Protein AF-A0A2V7JM40-F1 (afdb_monomer_lite)

Foldseek 3Di:
DDDDDDDDDPPPPDPPPPQWDWDADDDAKIKIKHWFWDKDKAKDQWAAEAPLAWACRQGPHDPPDPSPDIHDSPDIDIDMDGQLTKIKIKMWGQAPDVLWTKMWIWMKTQSDDQPDDDPCSVVHRHIDTQDTWMWTDSLFKIKIFFKDFDPVLPPPPPVQDPDSPHIRAQDDPPPDSRRGIDGDIWMWGFPCSDDPDTDIDIDD

Structure (mmCIF, N/CA/C/O backbone):
data_AF-A0A2V7JM40-F1
#
_entry.id   AF-A0A2V7JM40-F1
#
loop_
_atom_site.group_PDB
_atom_site.id
_atom_site.type_symbol
_atom_site.label_atom_id
_atom_site.label_alt_id
_atom_site.label_comp_id
_atom_site.label_asym_id
_atom_site.label_entity_id
_atom_site.label_seq_id
_atom_site.pdbx_PDB_ins_code
_atom_site.Cartn_x
_atom_site.Cartn_y
_atom_site.Cartn_z
_atom_site.occupancy
_atom_site.B_iso_or_equiv
_atom_site.auth_seq_id
_atom_site.auth_comp_id
_atom_site.auth_asym_id
_atom_site.auth_atom_id
_atom_site.pdbx_PDB_model_num
ATOM 1 N N . MET A 1 1 ? 29.024 33.140 -33.831 1.00 35.19 1 MET A N 1
ATOM 2 C CA . MET A 1 1 ? 27.549 33.050 -33.886 1.00 35.19 1 MET A CA 1
ATOM 3 C C . MET A 1 1 ? 27.116 32.117 -32.765 1.00 35.19 1 MET A C 1
ATOM 5 O O . MET A 1 1 ? 27.427 30.940 -32.852 1.00 35.19 1 MET A O 1
ATOM 9 N N . SER A 1 2 ? 26.536 32.636 -31.678 1.00 34.47 2 SER A N 1
ATOM 10 C CA . SER A 1 2 ? 26.100 31.830 -30.527 1.00 34.47 2 SER A CA 1
ATOM 11 C C . SER A 1 2 ? 24.579 31.733 -30.498 1.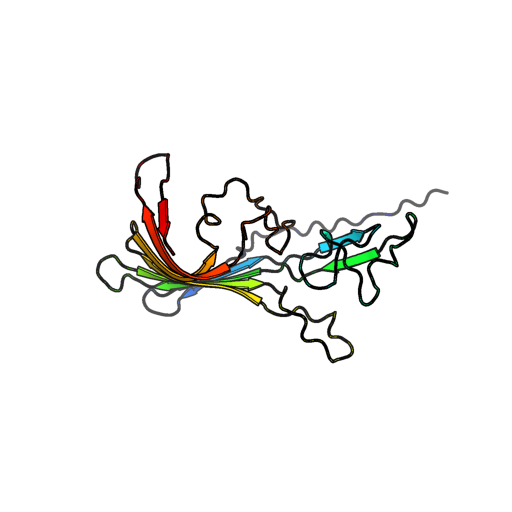00 34.47 2 SER A C 1
ATOM 13 O O . SER A 1 2 ? 23.896 32.741 -30.324 1.00 34.47 2 SER A O 1
ATOM 15 N N . THR A 1 3 ? 24.045 30.532 -30.663 1.00 36.66 3 THR A N 1
ATOM 16 C CA . THR A 1 3 ? 22.624 30.241 -30.469 1.00 36.66 3 THR A CA 1
ATOM 17 C C . THR A 1 3 ? 22.407 29.771 -29.036 1.00 36.66 3 THR A C 1
ATOM 19 O O . THR A 1 3 ? 22.814 28.674 -28.665 1.00 36.66 3 THR A O 1
ATOM 22 N N . PHE A 1 4 ? 21.784 30.627 -28.226 1.00 36.19 4 PHE A N 1
ATOM 23 C CA . PHE A 1 4 ? 21.259 30.276 -26.911 1.00 36.19 4 PHE A CA 1
ATOM 24 C C . PHE A 1 4 ? 19.993 29.428 -27.088 1.00 36.19 4 PHE A C 1
ATOM 26 O O . PHE A 1 4 ? 19.037 29.872 -27.722 1.00 36.19 4 PHE A O 1
ATOM 33 N N . ALA A 1 5 ? 19.980 28.216 -26.532 1.00 39.62 5 ALA A N 1
ATOM 34 C CA . ALA A 1 5 ? 18.765 27.425 -26.385 1.00 39.62 5 ALA A CA 1
ATOM 35 C C . ALA A 1 5 ? 18.000 27.918 -25.147 1.00 39.62 5 ALA A C 1
ATOM 37 O O . ALA A 1 5 ? 18.522 27.903 -24.033 1.00 39.62 5 ALA A O 1
ATOM 38 N N . VAL A 1 6 ? 16.772 28.392 -25.352 1.00 35.19 6 VAL A N 1
ATOM 39 C CA . VAL A 1 6 ? 15.865 28.820 -24.283 1.00 35.19 6 VAL A CA 1
ATOM 40 C C . VAL A 1 6 ? 15.197 27.577 -23.698 1.00 35.19 6 VAL A C 1
ATOM 42 O O . VAL A 1 6 ? 14.371 26.947 -24.354 1.00 35.19 6 VAL A O 1
ATOM 45 N N . ALA A 1 7 ? 15.546 27.223 -22.462 1.00 37.53 7 ALA A N 1
ATOM 46 C CA . ALA A 1 7 ? 14.793 26.254 -21.676 1.00 37.53 7 ALA A CA 1
ATOM 47 C C . ALA A 1 7 ? 13.526 26.937 -21.138 1.00 37.53 7 ALA A C 1
ATOM 49 O O . ALA A 1 7 ? 13.591 27.781 -20.244 1.00 37.53 7 ALA A O 1
ATOM 50 N N . ALA A 1 8 ? 12.370 26.600 -21.706 1.00 33.88 8 ALA A N 1
ATOM 51 C CA . ALA A 1 8 ? 11.081 27.031 -21.185 1.00 33.88 8 ALA A CA 1
ATOM 52 C C . ALA A 1 8 ? 10.744 26.208 -19.932 1.00 33.88 8 ALA A C 1
ATOM 54 O O . ALA A 1 8 ? 10.303 25.063 -20.019 1.00 33.88 8 ALA A O 1
ATOM 55 N N . VAL A 1 9 ? 10.964 26.790 -18.754 1.00 39.81 9 VAL A N 1
ATOM 56 C CA . VAL A 1 9 ? 10.453 26.247 -17.492 1.00 39.81 9 VAL A CA 1
ATOM 57 C C . VAL A 1 9 ? 8.966 26.591 -17.412 1.00 39.81 9 VAL A C 1
ATOM 59 O O . VAL A 1 9 ? 8.597 27.743 -17.187 1.00 39.81 9 VAL A O 1
ATOM 62 N N . PHE A 1 10 ? 8.098 25.598 -17.605 1.00 39.84 10 PHE A N 1
ATOM 63 C CA . PHE A 1 10 ? 6.676 25.731 -17.295 1.00 39.84 10 PHE A CA 1
ATOM 64 C C . PHE A 1 10 ? 6.493 25.769 -15.773 1.00 39.84 10 PHE A C 1
ATOM 66 O O . PHE A 1 10 ? 6.334 24.742 -15.119 1.00 39.84 10 PHE A O 1
ATOM 73 N N . MET A 1 11 ? 6.505 26.972 -15.200 1.00 43.28 11 MET A N 1
ATOM 74 C CA . MET A 1 11 ? 6.009 27.216 -13.846 1.00 43.28 11 MET A CA 1
ATOM 75 C C . MET A 1 11 ? 4.477 27.196 -13.891 1.00 43.28 11 MET A C 1
ATOM 77 O O . MET A 1 11 ? 3.832 28.234 -14.032 1.00 43.28 11 MET A O 1
ATOM 81 N N . LEU A 1 12 ? 3.878 26.006 -13.815 1.00 45.06 12 LEU A N 1
ATOM 82 C CA . LEU A 1 12 ? 2.448 25.881 -13.545 1.00 45.06 12 LEU A CA 1
ATOM 83 C C . LEU A 1 12 ? 2.204 26.351 -12.108 1.00 45.06 12 LEU A C 1
ATOM 85 O O . LEU A 1 12 ? 2.574 25.681 -11.146 1.00 45.06 12 LEU A O 1
ATOM 89 N N . GLY A 1 13 ? 1.603 27.534 -11.973 1.00 39.59 13 GLY A N 1
ATOM 90 C CA . GLY A 1 13 ? 1.102 28.047 -10.706 1.00 39.59 13 GLY A CA 1
ATOM 91 C C . GLY A 1 13 ? 0.086 27.071 -10.123 1.00 39.59 13 GLY A C 1
ATOM 92 O O . GLY A 1 13 ? -1.054 26.998 -10.577 1.00 39.59 13 GLY A O 1
ATOM 93 N N . GLY A 1 14 ? 0.517 26.294 -9.133 1.00 36.91 14 GLY A N 1
ATOM 94 C CA . GLY A 1 14 ? -0.347 25.384 -8.404 1.00 36.91 14 GLY A CA 1
ATOM 95 C C . GLY A 1 14 ? -1.309 26.178 -7.534 1.00 36.91 14 GLY A C 1
ATOM 96 O O . GLY A 1 14 ? -0.954 26.612 -6.440 1.00 36.91 14 GLY A O 1
ATOM 97 N N . ALA A 1 15 ? -2.558 26.322 -7.977 1.00 41.81 15 ALA A N 1
ATOM 98 C CA . ALA A 1 15 ? -3.641 26.365 -7.008 1.00 41.81 15 ALA A CA 1
ATOM 99 C C . ALA A 1 15 ? -3.478 25.123 -6.121 1.00 41.81 15 ALA A C 1
ATOM 101 O O . ALA A 1 15 ? -3.270 24.026 -6.643 1.00 41.81 15 ALA A O 1
ATOM 102 N N . ALA A 1 16 ? -3.522 25.285 -4.798 1.00 42.69 16 ALA A N 1
ATOM 103 C CA . ALA A 1 16 ? -3.496 24.170 -3.860 1.00 42.69 16 ALA A CA 1
ATOM 104 C C . ALA A 1 16 ? -4.797 23.361 -4.000 1.00 42.69 16 ALA A C 1
ATOM 106 O O . ALA A 1 16 ? -5.705 23.447 -3.173 1.00 42.69 16 ALA A O 1
ATOM 107 N N . ALA A 1 17 ? -4.915 22.602 -5.087 1.00 47.22 17 ALA A N 1
ATOM 108 C CA . ALA A 1 17 ? -5.907 21.565 -5.232 1.00 47.22 17 ALA A CA 1
ATOM 109 C C . ALA A 1 17 ? -5.620 20.563 -4.117 1.00 47.22 17 ALA A C 1
ATOM 111 O O . ALA A 1 17 ? -4.550 19.955 -4.057 1.00 47.22 17 ALA A O 1
ATOM 112 N N . ARG A 1 18 ? -6.555 20.437 -3.174 1.00 53.44 18 ARG A N 1
ATOM 113 C CA . ARG A 1 18 ? -6.500 19.370 -2.179 1.00 53.44 18 ARG A CA 1
ATOM 114 C C . ARG A 1 18 ? -6.528 18.066 -2.976 1.00 53.44 18 ARG A C 1
ATOM 116 O O . ARG A 1 18 ? -7.560 17.736 -3.547 1.00 53.44 18 ARG A O 1
ATOM 123 N N . ALA A 1 19 ? -5.421 17.325 -3.009 1.00 62.69 19 ALA A N 1
ATOM 124 C CA . ALA A 1 19 ? -5.311 16.007 -3.655 1.00 62.69 19 ALA A CA 1
ATOM 125 C C . ALA A 1 19 ? -6.171 14.917 -2.970 1.00 62.69 19 ALA A C 1
ATOM 127 O O . ALA A 1 19 ? -5.949 13.720 -3.141 1.00 62.69 19 ALA A O 1
ATOM 128 N N . GLN A 1 20 ? -7.125 15.341 -2.142 1.00 75.75 20 GLN A N 1
ATOM 129 C CA . GLN A 1 20 ? -7.960 14.518 -1.303 1.00 75.75 20 GLN A CA 1
ATOM 130 C C . GLN A 1 20 ? -9.391 15.045 -1.364 1.00 75.75 20 GLN A C 1
ATOM 132 O O . GLN A 1 20 ? -9.649 16.208 -1.043 1.00 75.75 20 GLN A O 1
ATOM 137 N N . GLN A 1 21 ? -10.315 14.168 -1.739 1.00 84.44 21 GLN A N 1
ATOM 138 C CA . GLN A 1 21 ? -11.743 14.449 -1.785 1.00 84.44 21 GLN A CA 1
ATOM 139 C C . GLN A 1 21 ? -12.459 13.599 -0.742 1.00 84.44 21 GLN A C 1
ATOM 141 O O . GLN A 1 21 ? -12.276 12.385 -0.696 1.00 84.44 21 GLN A O 1
ATOM 146 N N . VAL A 1 22 ? -13.293 14.237 0.080 1.00 88.06 22 VAL A N 1
ATOM 147 C CA . VAL A 1 22 ? -14.184 13.545 1.016 1.00 88.06 22 VAL A CA 1
ATOM 148 C C . VAL A 1 22 ? -15.594 13.559 0.439 1.00 88.06 22 VAL A C 1
ATOM 150 O O . VAL A 1 22 ? -16.179 14.618 0.226 1.00 88.06 22 VAL A O 1
ATOM 153 N N . VAL A 1 23 ? -16.132 12.375 0.184 1.00 90.62 23 VAL A N 1
ATOM 154 C CA . VAL A 1 23 ? -17.486 12.124 -0.304 1.00 90.62 23 VAL A CA 1
ATOM 155 C C . VAL A 1 23 ? -18.313 11.585 0.858 1.00 90.62 23 VAL A C 1
ATOM 157 O O . VAL A 1 23 ? -17.887 10.663 1.549 1.00 90.62 23 VAL A O 1
ATOM 160 N N . LYS A 1 24 ? -19.495 12.154 1.094 1.00 92.19 24 LYS A N 1
ATOM 161 C CA . LYS A 1 24 ? -20.458 11.602 2.056 1.00 92.19 24 LYS A CA 1
ATOM 162 C C . LYS A 1 24 ? -21.232 10.476 1.377 1.00 92.19 24 LYS A C 1
ATOM 164 O O . LYS A 1 24 ? -21.740 10.686 0.279 1.00 92.19 24 LYS A O 1
ATOM 169 N N . LEU A 1 25 ? -21.291 9.307 2.009 1.00 87.56 25 LEU A N 1
ATOM 170 C CA . LEU A 1 25 ? -21.973 8.127 1.464 1.00 87.56 25 LEU A CA 1
ATOM 171 C C . LEU A 1 25 ? -23.358 7.895 2.095 1.00 87.56 25 LEU A C 1
ATOM 173 O O . LEU A 1 25 ? -24.210 7.289 1.454 1.00 87.56 25 LEU A O 1
ATOM 177 N N . GLY A 1 26 ? -23.580 8.392 3.317 1.00 82.56 26 GLY A N 1
ATOM 178 C CA . GLY A 1 26 ? -24.798 8.185 4.107 1.00 82.56 26 GLY A CA 1
ATOM 179 C C . GLY A 1 26 ? -24.842 9.058 5.370 1.00 82.56 26 GLY A C 1
ATOM 180 O O . GLY A 1 26 ? -24.211 10.124 5.421 1.00 82.56 26 GLY A O 1
ATOM 181 N N . GLU A 1 27 ? -25.587 8.624 6.390 1.00 83.38 27 GLU A N 1
ATOM 182 C CA . GLU A 1 27 ? -25.670 9.288 7.698 1.00 83.38 27 GLU A CA 1
ATOM 183 C C . GLU A 1 27 ? -24.412 9.029 8.543 1.00 83.38 27 GLU A C 1
ATOM 185 O O . GLU A 1 27 ? -24.393 8.263 9.502 1.00 83.38 27 GLU A O 1
ATOM 190 N N . GLY A 1 28 ? -23.337 9.740 8.201 1.00 84.81 28 GLY A N 1
ATOM 191 C CA . GLY A 1 28 ? -22.074 9.719 8.942 1.00 84.81 28 GLY A CA 1
ATOM 192 C C . GLY A 1 28 ? -20.977 8.882 8.287 1.00 84.81 28 GLY A C 1
ATOM 193 O O . GLY A 1 28 ? -19.817 9.000 8.687 1.00 84.81 28 GLY A O 1
ATOM 194 N N . GLU A 1 29 ? -21.288 8.108 7.246 1.00 94.25 29 GLU A N 1
ATOM 195 C CA . GLU A 1 29 ? -20.288 7.422 6.433 1.00 94.25 29 GLU A CA 1
ATOM 196 C C . GLU A 1 29 ? -19.603 8.372 5.450 1.00 94.25 29 GLU A C 1
ATOM 198 O O . GLU A 1 29 ? -20.228 9.186 4.758 1.00 94.25 29 GLU A O 1
ATOM 203 N N . THR A 1 30 ? -18.285 8.227 5.341 1.00 96.19 30 THR A N 1
ATOM 204 C CA . THR A 1 30 ? -17.460 9.016 4.425 1.00 96.19 30 THR A CA 1
ATOM 205 C C . THR A 1 30 ? -16.527 8.127 3.625 1.00 96.19 30 THR A C 1
ATOM 207 O O . THR A 1 30 ? -15.948 7.182 4.154 1.00 96.19 30 THR A O 1
ATOM 210 N N . LEU A 1 31 ? -16.338 8.473 2.356 1.00 95.56 31 LEU A N 1
ATOM 211 C CA . LEU A 1 31 ? -15.259 7.991 1.510 1.00 95.56 31 LEU A CA 1
ATOM 212 C C . LEU A 1 31 ? -14.265 9.124 1.303 1.00 95.56 31 LEU A C 1
ATOM 214 O O . LEU A 1 31 ? -14.595 10.170 0.759 1.00 95.56 31 LEU A O 1
ATOM 218 N N . THR A 1 32 ? -13.028 8.902 1.703 1.00 95.44 32 THR A N 1
ATOM 219 C CA . THR A 1 32 ? -11.899 9.732 1.315 1.00 95.44 32 THR A CA 1
ATOM 220 C C . THR A 1 32 ? -11.189 9.083 0.137 1.00 95.44 32 THR A C 1
ATOM 222 O O . THR A 1 32 ? -10.708 7.958 0.258 1.00 95.44 32 THR A O 1
ATOM 225 N N . ILE A 1 33 ? -11.097 9.807 -0.972 1.00 93.75 33 ILE A N 1
ATOM 226 C CA . ILE A 1 33 ? -10.269 9.458 -2.126 1.00 93.75 33 ILE A CA 1
ATOM 227 C C . ILE A 1 33 ? -9.005 10.307 -2.036 1.00 93.75 33 ILE A C 1
ATOM 229 O O . ILE A 1 33 ? -9.098 11.532 -1.971 1.00 93.75 33 ILE A O 1
ATOM 233 N N . SER A 1 34 ? -7.839 9.674 -1.997 1.00 92.00 34 SER A N 1
ATOM 234 C CA . SER A 1 34 ? -6.537 10.341 -1.926 1.00 92.00 34 SER A CA 1
ATOM 235 C C . SER A 1 34 ? -5.497 9.584 -2.745 1.00 92.00 34 SER A C 1
ATOM 237 O O . SER A 1 34 ? -5.744 8.475 -3.211 1.00 92.00 34 SER A O 1
ATOM 239 N N . GLY A 1 35 ? -4.309 10.155 -2.900 1.00 88.44 35 GLY A N 1
ATOM 240 C CA . GLY A 1 35 ? -3.226 9.500 -3.618 1.00 88.44 35 GLY A CA 1
ATOM 241 C C . GLY A 1 35 ? -2.258 10.502 -4.216 1.00 88.44 35 GLY A C 1
ATOM 242 O O . GLY A 1 35 ? -2.215 11.662 -3.803 1.00 88.44 35 GLY A O 1
ATOM 243 N N . PHE A 1 36 ? -1.492 10.044 -5.197 1.00 88.62 36 PHE A N 1
ATOM 244 C CA . PHE A 1 36 ? -0.618 10.893 -5.993 1.00 88.62 36 PHE A CA 1
ATOM 245 C C . PHE A 1 36 ? -0.381 10.278 -7.368 1.00 88.62 36 PHE A C 1
ATOM 247 O O . PHE A 1 36 ? -0.365 9.058 -7.529 1.00 88.62 36 PHE A O 1
ATOM 254 N N . ILE A 1 37 ? -0.143 11.145 -8.346 1.00 89.38 37 ILE A N 1
ATOM 255 C CA . ILE A 1 37 ? 0.350 10.761 -9.666 1.00 89.38 37 ILE A CA 1
ATOM 256 C C . ILE A 1 37 ? 1.873 10.824 -9.617 1.00 89.38 37 ILE A C 1
ATOM 258 O O . ILE A 1 37 ? 2.438 11.807 -9.135 1.00 89.38 37 ILE A O 1
ATOM 262 N N . ASN A 1 38 ? 2.535 9.775 -10.094 1.00 86.56 38 ASN A N 1
ATOM 263 C CA . ASN A 1 38 ? 3.986 9.735 -10.206 1.00 86.56 38 ASN A CA 1
ATOM 264 C C . ASN A 1 38 ? 4.355 9.405 -11.647 1.00 86.56 38 ASN A C 1
ATOM 266 O O . ASN A 1 38 ? 3.957 8.363 -12.155 1.00 86.56 38 ASN A O 1
ATOM 270 N N . GLY A 1 39 ? 5.094 10.312 -12.278 1.00 87.00 39 GLY A N 1
ATOM 271 C CA . GLY A 1 39 ? 5.752 10.084 -13.554 1.00 87.00 39 GLY A CA 1
ATOM 272 C C . GLY A 1 39 ? 7.250 10.242 -13.353 1.00 87.00 39 GLY A C 1
ATOM 273 O O . GLY A 1 39 ? 7.689 11.224 -12.753 1.00 87.00 39 GLY A O 1
ATOM 274 N N . THR A 1 40 ? 8.015 9.273 -13.830 1.00 82.81 40 THR A N 1
ATOM 275 C CA . THR A 1 40 ? 9.475 9.271 -13.754 1.00 82.81 40 THR A CA 1
ATOM 276 C C . THR A 1 40 ? 10.030 9.141 -15.161 1.00 82.81 40 THR A C 1
ATOM 278 O O . THR A 1 40 ? 9.505 8.368 -15.952 1.00 82.81 40 THR A O 1
ATOM 281 N N . LEU A 1 41 ? 11.068 9.909 -15.473 1.00 85.75 41 LEU A N 1
ATOM 282 C CA . LEU A 1 41 ? 11.877 9.760 -16.680 1.00 85.75 41 LEU A CA 1
ATOM 283 C C . LEU A 1 41 ? 13.292 9.445 -16.217 1.00 85.75 41 LEU A C 1
ATOM 285 O O . LEU A 1 41 ? 13.759 10.059 -15.253 1.00 85.75 41 LEU A O 1
ATOM 289 N N . PHE A 1 42 ? 13.962 8.509 -16.872 1.00 80.75 42 PHE A N 1
ATOM 290 C CA . PHE A 1 42 ? 15.269 8.044 -16.428 1.00 80.75 42 PHE A CA 1
ATOM 291 C C . PHE A 1 42 ? 16.213 7.781 -17.595 1.00 80.75 42 PHE A C 1
ATOM 293 O O . PHE A 1 42 ? 15.797 7.577 -18.736 1.00 80.75 42 PHE A O 1
ATOM 300 N N . ASN A 1 43 ? 17.509 7.844 -17.289 1.00 82.06 43 ASN A N 1
ATOM 301 C CA . ASN A 1 43 ? 18.574 7.453 -18.194 1.00 82.06 43 ASN A CA 1
ATOM 302 C C . ASN A 1 43 ? 19.560 6.554 -17.450 1.00 82.06 43 ASN A C 1
ATOM 304 O O . ASN A 1 43 ? 20.293 7.038 -16.589 1.00 82.06 43 ASN A O 1
ATOM 308 N N . ASP A 1 44 ? 19.582 5.275 -17.807 1.00 76.56 44 ASP A N 1
ATOM 309 C CA . ASP A 1 44 ? 20.411 4.277 -17.139 1.00 76.56 44 ASP A CA 1
ATOM 310 C C . ASP A 1 44 ? 21.550 3.812 -18.041 1.00 76.56 44 ASP A C 1
ATOM 312 O O . ASP A 1 44 ? 21.374 3.605 -19.240 1.00 76.56 44 ASP A O 1
ATOM 316 N N . VAL A 1 45 ? 22.729 3.611 -17.458 1.00 77.50 45 VAL A N 1
ATOM 317 C CA . VAL A 1 45 ? 23.939 3.132 -18.156 1.00 77.50 45 VAL A CA 1
ATOM 318 C C . VAL A 1 45 ? 24.284 1.685 -17.779 1.00 77.50 45 VAL A C 1
ATOM 320 O O . VAL A 1 45 ? 25.449 1.309 -17.676 1.00 77.50 45 VAL A O 1
ATOM 323 N N . GLY A 1 46 ? 23.258 0.867 -17.533 1.00 70.69 46 GLY A N 1
ATOM 324 C CA . GLY A 1 46 ? 23.392 -0.536 -17.142 1.00 70.69 46 GLY A CA 1
ATOM 325 C C . GLY A 1 46 ? 22.040 -1.184 -16.855 1.00 70.69 46 GLY A C 1
ATOM 326 O O . GLY A 1 46 ? 21.044 -0.492 -16.677 1.00 70.69 46 GLY A O 1
ATOM 327 N N . LEU A 1 47 ? 22.007 -2.515 -16.827 1.00 71.81 47 LEU A N 1
ATOM 328 C CA . LEU A 1 47 ? 20.830 -3.337 -16.535 1.00 71.81 47 LEU A CA 1
ATOM 329 C C . LEU A 1 47 ? 21.067 -4.093 -15.225 1.00 71.81 47 LEU A C 1
ATOM 331 O O . LEU A 1 47 ? 22.060 -4.809 -15.094 1.00 71.81 47 LEU A O 1
ATOM 335 N N . PHE A 1 48 ? 20.155 -3.968 -14.265 1.00 63.34 48 PHE A N 1
ATOM 336 C CA . PHE A 1 48 ? 20.340 -4.465 -12.898 1.00 63.34 48 PHE A CA 1
ATOM 337 C C . PHE A 1 48 ? 19.384 -5.611 -12.522 1.00 63.34 48 PHE A C 1
ATOM 339 O O . PHE A 1 48 ? 19.633 -6.293 -11.529 1.00 63.34 48 PHE A O 1
ATOM 346 N N . SER A 1 49 ? 18.310 -5.855 -13.290 1.00 63.06 49 SER A N 1
ATOM 347 C CA . SER A 1 49 ? 17.342 -6.939 -13.024 1.00 63.06 49 SER A CA 1
ATOM 348 C C . SER A 1 49 ? 16.473 -7.314 -14.246 1.00 63.06 49 SER A C 1
ATOM 350 O O . SER A 1 49 ? 16.650 -6.787 -15.345 1.00 63.06 49 SER A O 1
ATOM 352 N N . SER A 1 50 ? 15.524 -8.239 -14.062 1.00 57.28 50 SER A N 1
ATOM 353 C CA . SER A 1 50 ? 14.453 -8.572 -15.016 1.00 57.28 50 SER A CA 1
ATOM 354 C C . SER A 1 50 ? 13.285 -7.573 -14.957 1.00 57.28 50 SER A C 1
ATOM 356 O O . SER A 1 50 ? 12.980 -7.031 -13.894 1.00 57.28 50 SER A O 1
ATOM 358 N N . PHE A 1 51 ? 12.596 -7.365 -16.087 1.00 53.81 51 PHE A N 1
ATOM 359 C CA . PHE A 1 51 ? 11.501 -6.390 -16.235 1.00 53.81 51 PHE A CA 1
ATOM 360 C C . PHE A 1 51 ? 10.296 -6.670 -15.329 1.00 53.81 51 PHE A C 1
ATOM 362 O O . PHE A 1 51 ? 9.894 -7.817 -15.146 1.00 53.81 51 PHE A O 1
ATOM 369 N N . GLY A 1 52 ? 9.692 -5.600 -14.796 1.00 52.81 52 GLY A N 1
ATOM 370 C CA . GLY A 1 52 ? 8.352 -5.649 -14.197 1.00 52.81 52 GLY A CA 1
ATOM 371 C C . GLY A 1 52 ? 8.269 -5.874 -12.686 1.00 52.81 52 GLY A C 1
ATOM 372 O O . GLY A 1 52 ? 7.166 -6.053 -12.178 1.00 52.81 52 GLY A O 1
ATOM 373 N N . LEU A 1 53 ? 9.388 -5.847 -11.955 1.00 55.22 53 LEU A N 1
ATOM 374 C CA . LEU A 1 53 ? 9.391 -6.091 -10.503 1.00 55.22 53 LEU A CA 1
ATOM 375 C C . LEU A 1 53 ? 9.543 -4.824 -9.642 1.00 55.22 53 LEU A C 1
ATOM 377 O O . LEU A 1 53 ? 9.529 -4.927 -8.423 1.00 55.22 53 LEU A O 1
ATOM 381 N N . GLY A 1 54 ? 9.665 -3.625 -10.217 1.00 66.25 54 GLY A N 1
ATOM 382 C CA . GLY A 1 54 ? 9.842 -2.387 -9.449 1.00 66.25 54 GLY A CA 1
ATOM 383 C C . GLY A 1 54 ? 9.861 -1.130 -10.317 1.00 66.25 54 GLY A C 1
ATOM 384 O O . GLY A 1 54 ? 9.538 -1.198 -11.500 1.00 66.25 54 GLY A O 1
ATOM 385 N N . GLN A 1 55 ? 10.224 0.008 -9.715 1.00 74.69 55 GLN A N 1
ATOM 386 C CA . GLN A 1 55 ? 10.405 1.286 -10.411 1.00 74.69 55 GLN A CA 1
ATOM 387 C C . GLN A 1 55 ? 11.632 1.193 -11.327 1.00 74.69 55 GLN A C 1
ATOM 389 O O . GLN A 1 55 ? 12.751 1.025 -10.836 1.00 74.69 55 GLN A O 1
ATOM 394 N N . ASN A 1 56 ? 11.428 1.304 -12.641 1.00 71.69 56 ASN A N 1
ATOM 395 C CA . ASN A 1 56 ? 12.502 1.091 -13.616 1.00 71.69 56 ASN A CA 1
ATOM 396 C C . ASN A 1 56 ? 13.620 2.139 -13.482 1.00 71.69 56 ASN A C 1
ATOM 398 O O . ASN A 1 56 ? 14.777 1.797 -13.668 1.00 71.69 56 ASN A O 1
ATOM 402 N N . ALA A 1 57 ? 13.287 3.362 -13.052 1.00 72.06 57 ALA A N 1
ATOM 403 C CA . ALA A 1 57 ? 14.262 4.426 -12.793 1.00 72.06 57 ALA A CA 1
ATOM 404 C C . ALA A 1 57 ? 15.252 4.136 -11.650 1.00 72.06 57 ALA A C 1
ATOM 406 O O . ALA A 1 57 ? 16.237 4.849 -11.488 1.00 72.06 57 ALA A O 1
ATOM 407 N N . GLU A 1 58 ? 14.956 3.154 -10.797 1.00 69.69 58 GLU A N 1
ATOM 408 C CA . GLU A 1 58 ? 15.811 2.780 -9.664 1.00 69.69 58 GLU A CA 1
ATOM 409 C C . GLU A 1 58 ? 16.527 1.451 -9.916 1.00 69.69 58 GLU A C 1
ATOM 411 O O . GLU A 1 58 ? 17.639 1.239 -9.436 1.00 69.69 58 GLU A O 1
ATOM 416 N N . ILE A 1 59 ? 15.889 0.550 -10.670 1.00 65.19 59 ILE A N 1
ATOM 417 C CA . ILE A 1 59 ? 16.445 -0.736 -11.090 1.00 65.19 59 ILE A CA 1
ATOM 418 C C . ILE A 1 59 ? 16.094 -0.939 -12.566 1.00 65.19 59 ILE A C 1
ATOM 420 O O . ILE A 1 59 ? 15.054 -1.513 -12.900 1.00 65.19 59 ILE A O 1
ATOM 424 N N . ALA A 1 60 ? 16.992 -0.485 -13.441 1.00 60.03 60 ALA A N 1
ATOM 425 C CA . ALA A 1 60 ? 16.876 -0.650 -14.884 1.00 60.03 60 ALA A CA 1
ATOM 426 C C . ALA A 1 60 ? 16.770 -2.134 -15.255 1.00 60.03 60 ALA A C 1
ATOM 428 O O . ALA A 1 60 ? 17.601 -2.956 -14.843 1.00 60.03 60 ALA A O 1
ATOM 429 N N . ALA A 1 61 ? 15.762 -2.493 -16.042 1.00 61.59 61 ALA A N 1
ATOM 430 C CA . ALA A 1 61 ? 15.491 -3.876 -16.397 1.00 61.59 61 ALA A CA 1
ATOM 431 C C . ALA A 1 61 ? 15.882 -4.219 -17.837 1.00 61.59 61 ALA A C 1
ATOM 433 O O . ALA A 1 61 ? 15.702 -3.406 -18.737 1.00 61.59 61 ALA A O 1
ATOM 434 N N . ALA A 1 62 ? 16.362 -5.449 -18.059 1.00 52.75 62 ALA A N 1
ATOM 435 C CA . ALA A 1 62 ? 16.630 -6.004 -19.388 1.00 52.75 62 ALA A CA 1
ATOM 436 C C . ALA A 1 62 ? 15.368 -6.698 -19.947 1.00 52.75 62 ALA A C 1
ATOM 438 O O . ALA A 1 62 ? 14.977 -7.741 -19.408 1.00 52.75 62 ALA A O 1
ATOM 439 N N . PRO A 1 63 ? 14.708 -6.197 -21.008 1.00 47.31 63 PRO A N 1
ATOM 440 C CA . PRO A 1 63 ? 13.622 -6.929 -21.652 1.00 47.31 63 PRO A CA 1
ATOM 441 C C . PRO A 1 63 ? 14.202 -8.070 -22.500 1.00 47.31 63 PRO A C 1
ATOM 443 O O . PRO A 1 63 ? 14.971 -7.831 -23.425 1.00 47.31 63 PRO A O 1
ATOM 446 N N . GLY A 1 64 ? 13.842 -9.320 -22.195 1.00 49.72 64 GLY A N 1
ATOM 447 C CA . GLY A 1 64 ? 13.988 -10.454 -23.123 1.00 49.72 64 GLY A CA 1
ATOM 448 C C . GLY A 1 64 ? 15.409 -10.917 -23.479 1.00 49.72 64 GLY A C 1
ATOM 449 O O . GLY A 1 64 ? 15.549 -11.834 -24.284 1.00 49.72 64 GLY A O 1
ATOM 450 N N . VAL A 1 65 ? 16.457 -10.349 -22.883 1.00 44.34 65 VAL A N 1
ATOM 451 C CA . VAL A 1 65 ? 17.844 -10.787 -23.086 1.00 44.34 65 VAL A CA 1
ATOM 452 C C . VAL A 1 65 ? 18.411 -11.196 -21.735 1.00 44.34 65 VAL A C 1
ATOM 454 O O . VAL A 1 65 ? 18.220 -10.494 -20.743 1.00 44.34 65 VAL A O 1
ATOM 457 N N . ALA A 1 66 ? 19.089 -12.347 -21.671 1.00 49.25 66 ALA A N 1
ATOM 458 C CA . ALA A 1 66 ? 19.871 -12.715 -20.494 1.00 49.25 66 ALA A CA 1
ATOM 459 C C . ALA A 1 66 ? 20.739 -11.516 -20.059 1.00 49.25 66 ALA A C 1
ATOM 461 O O . ALA A 1 66 ? 21.126 -10.698 -20.895 1.00 49.25 66 ALA A O 1
ATOM 462 N N . VAL A 1 67 ? 21.092 -11.429 -18.771 1.00 52.88 67 VAL A N 1
ATOM 463 C CA . VAL A 1 67 ? 21.938 -10.376 -18.145 1.00 52.88 67 VAL A CA 1
ATOM 464 C C . VAL A 1 67 ? 23.351 -10.264 -18.785 1.00 52.88 67 VAL A C 1
ATOM 466 O O . VAL A 1 67 ? 24.261 -9.635 -18.263 1.00 52.88 67 VAL A O 1
ATOM 469 N N . THR A 1 68 ? 23.557 -10.880 -19.944 1.00 52.28 68 THR A N 1
ATOM 470 C CA . THR A 1 68 ? 24.753 -10.924 -20.774 1.00 52.28 68 THR A CA 1
ATOM 471 C C . THR A 1 68 ? 24.850 -9.786 -21.798 1.00 52.28 68 THR A C 1
ATOM 473 O O . THR A 1 68 ? 25.899 -9.651 -22.417 1.00 52.28 68 THR A O 1
ATOM 476 N N . SER A 1 69 ? 23.809 -8.969 -22.003 1.00 60.00 69 SER A N 1
ATOM 477 C CA . SER A 1 69 ? 23.817 -7.866 -22.990 1.00 60.00 69 SER A CA 1
ATOM 478 C C . SER A 1 69 ? 23.679 -6.490 -22.338 1.00 60.00 69 SER A C 1
ATOM 480 O O . SER A 1 69 ? 22.786 -5.715 -22.671 1.00 60.00 69 SER A O 1
ATOM 482 N N . GLN A 1 70 ? 24.572 -6.199 -21.391 1.00 66.81 70 GLN A N 1
ATOM 483 C CA . GLN A 1 70 ? 24.718 -4.858 -20.824 1.00 66.81 70 GLN A CA 1
ATOM 484 C C . GLN A 1 70 ? 24.968 -3.832 -21.945 1.00 66.81 70 GLN A C 1
ATOM 486 O O . GLN A 1 70 ? 25.770 -4.109 -22.846 1.00 66.81 70 GLN A O 1
ATOM 491 N N . PRO A 1 71 ? 24.327 -2.651 -21.907 1.00 67.19 71 PRO A N 1
ATOM 492 C CA . PRO A 1 71 ? 24.739 -1.527 -22.734 1.00 67.19 71 PRO A CA 1
ATOM 493 C C . PRO A 1 71 ? 26.229 -1.235 -22.513 1.00 67.19 71 PRO A C 1
ATOM 495 O O . PRO A 1 71 ? 26.751 -1.403 -21.410 1.00 67.19 71 PRO A O 1
ATOM 498 N N . GLY A 1 72 ? 26.929 -0.807 -23.566 1.00 65.31 72 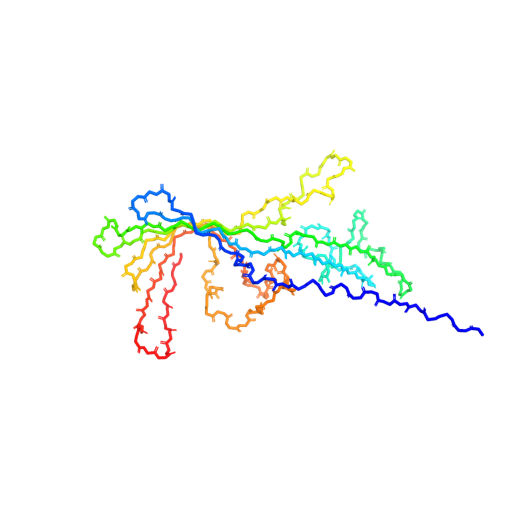GLY A N 1
ATOM 499 C CA . GLY A 1 72 ? 28.274 -0.254 -23.405 1.00 65.31 72 GLY A CA 1
ATOM 500 C C . GLY A 1 72 ? 28.243 0.990 -22.511 1.00 65.31 72 GLY A C 1
ATOM 501 O O . GLY A 1 72 ? 27.211 1.646 -22.399 1.00 65.31 72 GLY A O 1
ATOM 502 N N . VAL A 1 73 ? 29.380 1.347 -21.905 1.00 69.81 73 VAL A N 1
ATOM 503 C CA . VAL A 1 73 ? 29.522 2.539 -21.033 1.00 69.81 73 VAL A CA 1
ATOM 504 C C . VAL A 1 73 ? 29.187 3.869 -21.730 1.00 69.81 73 VAL A C 1
ATOM 506 O O . VAL A 1 73 ? 29.071 4.904 -21.083 1.00 69.81 73 VAL A O 1
ATOM 509 N N . ASP A 1 74 ? 29.051 3.836 -23.052 1.00 70.88 74 ASP A N 1
ATOM 510 C CA . ASP A 1 74 ? 28.700 4.927 -23.955 1.00 70.88 74 ASP A CA 1
ATOM 511 C C . ASP A 1 74 ? 27.222 4.915 -24.393 1.00 70.88 74 ASP A C 1
ATOM 513 O O . ASP A 1 74 ? 26.799 5.785 -25.155 1.00 70.88 74 ASP A O 1
ATOM 517 N N . ARG A 1 75 ? 26.421 3.942 -23.940 1.00 72.06 75 ARG A N 1
ATOM 518 C CA . ARG A 1 75 ? 25.020 3.767 -24.342 1.00 72.06 75 ARG A CA 1
ATOM 519 C C . ARG A 1 75 ? 24.091 3.867 -23.139 1.00 72.06 75 ARG A C 1
ATOM 521 O O . ARG A 1 75 ? 24.058 2.979 -22.295 1.00 72.06 75 ARG A O 1
ATOM 528 N N . GLY A 1 76 ? 23.302 4.938 -23.104 1.00 72.94 76 GLY A N 1
ATOM 529 C CA . GLY A 1 76 ? 22.218 5.097 -22.139 1.00 72.94 76 GLY A CA 1
ATOM 530 C C . GLY A 1 76 ? 20.913 4.468 -22.631 1.00 72.94 76 GLY A C 1
ATOM 531 O O . GLY A 1 76 ? 20.606 4.503 -23.824 1.00 72.94 76 GLY A O 1
ATOM 532 N N . ILE A 1 77 ? 20.130 3.937 -21.701 1.00 75.06 77 ILE A N 1
ATOM 533 C CA . ILE A 1 77 ? 18.741 3.521 -21.892 1.00 75.06 77 ILE A CA 1
ATOM 534 C C . ILE A 1 77 ? 17.874 4.661 -21.386 1.00 75.06 77 ILE A C 1
ATOM 536 O O . ILE A 1 77 ? 17.973 5.022 -20.220 1.00 75.06 77 ILE A O 1
ATOM 540 N N . PHE A 1 78 ? 17.062 5.251 -22.258 1.00 80.56 78 PHE A N 1
ATOM 541 C CA . PHE A 1 78 ? 16.106 6.286 -21.879 1.00 80.56 78 PHE A CA 1
ATOM 542 C C . PHE A 1 78 ? 14.696 5.720 -21.921 1.00 80.56 78 PHE A C 1
ATOM 544 O O . PHE A 1 78 ? 14.294 5.176 -22.949 1.00 80.56 78 PHE A O 1
ATOM 551 N N . ASP A 1 79 ? 13.965 5.874 -20.827 1.00 78.88 79 ASP A N 1
ATOM 552 C CA . ASP A 1 79 ? 12.586 5.417 -20.713 1.00 78.88 79 ASP A CA 1
ATOM 553 C C . ASP A 1 79 ? 11.868 6.192 -19.589 1.00 78.88 79 ASP A C 1
ATOM 555 O O . ASP A 1 79 ? 12.440 7.083 -18.941 1.00 78.88 79 ASP A O 1
ATOM 559 N N . GLY A 1 80 ? 10.586 5.910 -19.393 1.00 80.62 80 GLY A N 1
ATOM 560 C CA . GLY A 1 80 ? 9.762 6.492 -18.353 1.00 80.62 80 GLY A CA 1
ATOM 561 C C . GLY A 1 80 ? 8.829 5.483 -17.697 1.00 80.62 80 GLY A C 1
ATOM 562 O O . GLY A 1 80 ? 8.531 4.420 -18.226 1.00 80.62 80 GLY A O 1
ATOM 563 N N . ASP A 1 81 ? 8.350 5.829 -16.507 1.00 80.62 81 ASP A N 1
ATOM 564 C CA . ASP A 1 81 ? 7.471 4.971 -15.720 1.00 80.62 81 ASP A CA 1
ATOM 565 C C . ASP A 1 81 ? 6.406 5.806 -15.004 1.00 80.62 81 ASP A C 1
ATOM 567 O O . ASP A 1 81 ? 6.695 6.845 -14.404 1.00 80.62 81 ASP A O 1
ATOM 571 N N . VAL A 1 82 ? 5.162 5.336 -15.054 1.00 85.38 82 VAL A N 1
ATOM 572 C CA . VAL A 1 82 ? 4.009 5.935 -14.362 1.00 85.38 82 VAL A CA 1
ATOM 573 C C . VAL A 1 82 ? 3.408 5.013 -13.299 1.00 85.38 82 VAL A C 1
ATOM 575 O O . VAL A 1 82 ? 2.455 5.382 -12.602 1.00 85.38 82 VAL A O 1
ATOM 578 N N . ARG A 1 83 ? 3.951 3.799 -13.152 1.00 86.19 83 ARG A N 1
ATOM 579 C CA . ARG A 1 83 ? 3.331 2.705 -12.398 1.00 86.19 83 ARG A CA 1
ATOM 580 C C . ARG A 1 83 ? 3.285 2.943 -10.895 1.00 86.19 83 ARG A C 1
ATOM 582 O O . ARG A 1 83 ? 2.435 2.379 -10.208 1.00 86.19 83 ARG A O 1
ATOM 589 N N . ASN A 1 84 ? 4.144 3.827 -10.385 1.00 82.75 84 ASN A N 1
ATOM 590 C CA . ASN A 1 84 ? 4.140 4.241 -8.982 1.00 82.75 84 ASN A CA 1
ATOM 591 C C . ASN A 1 84 ? 3.050 5.269 -8.649 1.00 82.75 84 ASN A C 1
ATOM 593 O O . ASN A 1 84 ? 2.989 5.734 -7.515 1.00 82.75 84 ASN A O 1
ATOM 597 N N . THR A 1 85 ? 2.185 5.631 -9.598 1.00 88.50 85 THR A N 1
ATOM 598 C CA . THR A 1 85 ? 0.938 6.344 -9.296 1.00 88.50 85 THR A CA 1
ATOM 599 C C . THR A 1 85 ? 0.121 5.538 -8.287 1.00 88.50 85 THR A C 1
ATOM 601 O O . THR A 1 85 ? -0.093 4.340 -8.477 1.00 88.50 85 THR A O 1
ATOM 604 N N . ARG A 1 86 ? -0.329 6.185 -7.205 1.00 89.31 86 ARG A N 1
ATOM 605 C CA . ARG A 1 86 ? -1.063 5.532 -6.113 1.00 89.31 86 ARG A CA 1
ATOM 606 C C . ARG A 1 86 ? -2.435 6.128 -5.918 1.00 89.31 86 ARG A C 1
ATOM 608 O O . ARG A 1 86 ? -2.597 7.347 -5.883 1.00 89.31 86 ARG A O 1
ATOM 615 N N . LEU A 1 87 ? -3.390 5.236 -5.697 1.00 92.88 87 LEU A N 1
ATOM 616 C CA . LEU A 1 87 ? -4.768 5.552 -5.357 1.00 92.88 87 LEU A CA 1
ATOM 617 C C . LEU A 1 87 ? -5.085 4.943 -3.996 1.00 92.88 87 LEU A C 1
ATOM 619 O O . LEU A 1 87 ? -4.743 3.792 -3.730 1.00 92.88 87 LEU A O 1
ATOM 623 N N . ASN A 1 88 ? -5.746 5.712 -3.144 1.00 94.44 88 ASN A N 1
ATOM 624 C CA . ASN A 1 88 ? -6.193 5.290 -1.830 1.00 94.44 88 ASN A CA 1
ATOM 625 C C . ASN A 1 88 ? -7.665 5.657 -1.639 1.00 94.44 88 ASN A C 1
ATOM 627 O O . ASN A 1 88 ? -8.076 6.800 -1.844 1.00 94.44 88 ASN A O 1
ATOM 631 N N . PHE A 1 89 ? -8.434 4.674 -1.197 1.00 96.44 89 PHE A N 1
ATOM 632 C CA . PHE A 1 89 ? -9.835 4.790 -0.844 1.00 96.44 89 PHE A CA 1
ATOM 633 C C . PHE A 1 89 ? -9.972 4.421 0.618 1.00 96.44 89 PHE A C 1
ATOM 635 O O . PHE A 1 89 ? -9.606 3.328 1.048 1.00 96.44 89 PHE A O 1
ATOM 642 N N . THR A 1 90 ? -10.494 5.348 1.398 1.00 97.19 90 THR A N 1
ATOM 643 C CA . THR A 1 90 ? -10.674 5.170 2.827 1.00 97.19 90 THR A CA 1
ATOM 644 C C . THR A 1 90 ? -12.124 5.414 3.183 1.00 97.19 90 THR A C 1
ATOM 646 O O . THR A 1 90 ? -12.619 6.531 3.058 1.00 97.19 90 THR A O 1
ATOM 649 N N . PHE A 1 91 ? -12.774 4.381 3.690 1.00 97.06 91 PHE A N 1
ATOM 650 C CA . PHE A 1 91 ? -14.137 4.426 4.181 1.00 97.06 91 PHE A CA 1
ATOM 651 C C . PHE A 1 91 ? -14.101 4.593 5.696 1.00 97.06 91 PHE A C 1
ATOM 653 O O . PHE A 1 91 ? -13.402 3.844 6.375 1.00 97.06 91 PHE A O 1
ATOM 660 N N . ASN A 1 92 ? -14.846 5.550 6.234 1.00 96.06 92 ASN A N 1
ATOM 661 C CA . ASN A 1 92 ? -15.068 5.679 7.672 1.00 96.06 92 ASN A CA 1
ATOM 662 C C . ASN A 1 92 ? -16.565 5.645 7.940 1.00 96.06 92 ASN A C 1
ATOM 664 O O . ASN A 1 92 ? -17.335 6.194 7.151 1.00 96.06 92 ASN A O 1
ATOM 668 N N . ALA A 1 93 ? -16.949 5.065 9.068 1.00 95.06 93 ALA A N 1
ATOM 669 C CA . ALA A 1 93 ? -18.317 5.082 9.555 1.00 95.06 93 ALA A CA 1
ATOM 670 C C . ALA A 1 93 ? -18.356 5.449 11.049 1.00 95.06 93 ALA A C 1
ATOM 672 O O . ALA A 1 93 ? -17.328 5.355 11.734 1.00 95.06 93 ALA A O 1
ATOM 673 N N . PRO A 1 94 ? -19.521 5.879 11.566 1.00 94.88 94 PRO A N 1
ATOM 674 C CA . PRO A 1 94 ? -19.713 6.107 12.993 1.00 94.88 94 PRO A CA 1
ATOM 675 C C . PRO A 1 94 ? -19.465 4.845 13.828 1.00 94.88 94 PRO A C 1
ATOM 677 O O . PRO A 1 94 ? -19.398 3.728 13.315 1.00 94.88 94 PRO A O 1
ATOM 680 N N . ALA A 1 95 ? -19.354 5.020 15.145 1.00 95.19 95 ALA A N 1
ATOM 681 C CA . ALA A 1 95 ? -19.228 3.888 16.051 1.00 95.19 95 ALA A CA 1
ATOM 682 C C . ALA A 1 95 ? -20.463 2.973 15.977 1.00 95.19 95 ALA A C 1
ATOM 684 O O . ALA A 1 95 ? -21.593 3.438 16.110 1.00 95.19 95 ALA A O 1
ATOM 685 N N . VAL A 1 96 ? -20.229 1.672 15.789 1.00 94.19 96 VAL A N 1
ATOM 686 C CA . VAL A 1 96 ? -21.281 0.646 15.648 1.00 94.19 96 VAL A CA 1
ATOM 687 C C . VAL A 1 96 ? -21.470 -0.181 16.920 1.00 94.19 96 VAL A C 1
ATOM 689 O O . VAL A 1 96 ? -22.506 -0.812 17.104 1.00 94.19 96 VAL A O 1
ATOM 692 N N . LEU A 1 97 ? -20.480 -0.176 17.817 1.00 92.38 97 LEU A N 1
ATOM 693 C CA . LEU A 1 97 ? -20.531 -0.877 19.100 1.00 92.38 97 LEU A CA 1
ATOM 694 C C . LEU A 1 97 ? -19.834 -0.043 20.179 1.00 92.38 97 LEU A C 1
ATOM 696 O O . LEU A 1 97 ? -18.612 -0.068 20.319 1.00 92.38 97 LEU A O 1
ATOM 700 N N . GLY A 1 98 ? -20.596 0.719 20.963 1.00 93.62 98 GLY A N 1
ATOM 701 C CA . GLY A 1 98 ? -20.020 1.628 21.957 1.00 93.62 98 GLY A CA 1
ATOM 702 C C . GLY A 1 98 ? -19.093 2.656 21.300 1.00 93.62 98 GLY A C 1
ATOM 703 O O . GLY A 1 98 ? -19.551 3.487 20.529 1.00 93.62 98 GLY A O 1
ATOM 704 N N . LYS A 1 99 ? -17.787 2.599 21.599 1.00 94.75 99 LYS A N 1
ATOM 705 C CA . LYS A 1 99 ? -16.762 3.460 20.972 1.00 94.75 99 LYS A CA 1
ATOM 706 C C . LYS A 1 99 ? -16.113 2.847 19.727 1.00 94.75 99 LYS A C 1
ATOM 708 O O . LYS A 1 99 ? -15.278 3.501 19.114 1.00 94.75 99 LYS A O 1
ATOM 713 N N . TRP A 1 100 ? -16.442 1.603 19.383 1.00 96.81 100 TRP A N 1
ATOM 714 C CA . TRP A 1 100 ? -15.813 0.896 18.274 1.00 96.81 100 TRP A CA 1
ATOM 715 C C . TRP A 1 100 ? -16.362 1.387 16.935 1.00 96.81 100 TRP A C 1
ATOM 717 O O . TRP A 1 100 ? -17.521 1.132 16.604 1.00 96.81 100 TRP A O 1
ATOM 727 N N . ALA A 1 101 ? -15.519 2.088 16.182 1.00 97.06 101 ALA A N 1
ATOM 728 C CA . ALA A 1 101 ? -15.808 2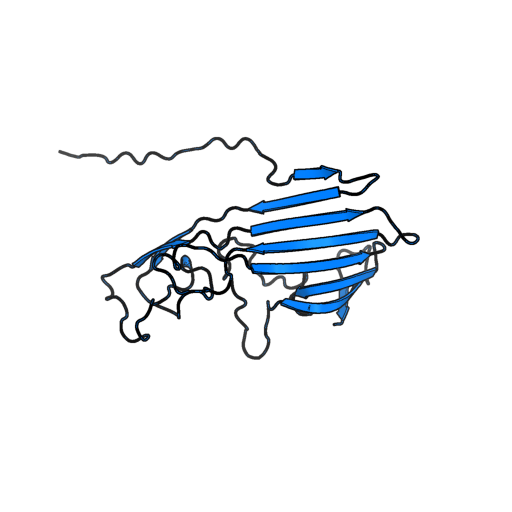.618 14.858 1.00 97.06 101 ALA A CA 1
ATOM 729 C C . ALA A 1 101 ? -15.093 1.793 13.781 1.00 97.06 101 ALA A C 1
ATOM 731 O O . ALA A 1 101 ? -13.896 1.514 13.930 1.00 97.06 101 ALA A O 1
ATOM 732 N N . PRO A 1 102 ? -15.802 1.386 12.713 1.00 96.94 102 PRO A N 1
ATOM 733 C CA . PRO A 1 102 ? -15.185 0.696 11.606 1.00 96.94 102 PRO A CA 1
ATOM 734 C C . PRO A 1 102 ? -14.573 1.682 10.606 1.00 96.94 102 PRO A C 1
ATOM 736 O O . PRO A 1 102 ? -15.102 2.767 10.339 1.00 96.94 102 PRO A O 1
ATOM 739 N N . ARG A 1 103 ? -13.463 1.268 10.006 1.00 97.25 103 ARG A N 1
ATOM 740 C CA . ARG A 1 103 ? -12.785 1.964 8.912 1.00 97.25 103 ARG A CA 1
ATOM 741 C C . ARG A 1 103 ? -12.277 0.934 7.916 1.00 97.25 103 ARG A C 1
ATOM 743 O O . ARG A 1 103 ? -11.707 -0.063 8.325 1.00 97.25 103 ARG A O 1
ATOM 750 N N . ALA A 1 104 ? -12.426 1.165 6.620 1.00 97.38 104 ALA A N 1
ATOM 751 C CA . ALA A 1 104 ? -11.848 0.298 5.593 1.00 97.38 104 ALA A CA 1
ATOM 752 C C . ALA A 1 104 ? -10.871 1.084 4.722 1.00 97.38 104 ALA A C 1
ATOM 754 O O . ALA A 1 104 ? -11.108 2.256 4.428 1.00 97.38 104 ALA A O 1
ATOM 755 N N . THR A 1 105 ? -9.780 0.450 4.303 1.00 97.00 105 THR A N 1
ATOM 756 C CA . THR A 1 105 ? -8.768 1.065 3.437 1.00 97.00 105 THR A CA 1
ATOM 757 C C . THR A 1 105 ? -8.447 0.140 2.275 1.00 97.00 105 THR A C 1
ATOM 759 O O . THR A 1 105 ? -8.139 -1.033 2.484 1.00 97.00 105 THR A O 1
ATOM 762 N N . ILE A 1 106 ? -8.486 0.690 1.063 1.00 96.88 106 ILE A N 1
ATOM 763 C CA . ILE A 1 106 ? -7.973 0.066 -0.154 1.00 96.88 106 ILE A CA 1
ATOM 764 C C . ILE A 1 106 ? -6.931 1.011 -0.750 1.00 96.88 106 ILE A C 1
ATOM 766 O O . ILE A 1 106 ? -7.260 2.132 -1.128 1.00 96.88 106 ILE A O 1
ATOM 770 N N . GLU A 1 107 ? -5.689 0.556 -0.860 1.00 93.44 107 GLU A N 1
ATOM 771 C CA . GLU A 1 107 ? -4.603 1.260 -1.542 1.00 93.44 107 GLU A CA 1
ATOM 772 C C . GLU A 1 107 ? -4.124 0.417 -2.717 1.00 93.44 107 GLU A C 1
ATOM 774 O O . GLU A 1 107 ? -3.946 -0.795 -2.577 1.00 93.44 107 GLU A O 1
ATOM 779 N N . ALA A 1 108 ? -3.857 1.054 -3.851 1.00 92.50 108 ALA A N 1
ATOM 780 C CA . ALA A 1 108 ? -3.357 0.388 -5.039 1.00 92.50 108 ALA A CA 1
ATOM 781 C C . ALA A 1 108 ? -2.317 1.213 -5.804 1.00 92.50 108 ALA A C 1
ATOM 783 O O . ALA A 1 108 ? -2.255 2.438 -5.678 1.00 92.50 108 ALA A O 1
ATOM 784 N N . ASP A 1 109 ? -1.514 0.506 -6.598 1.00 89.75 109 ASP A N 1
ATOM 785 C CA . ASP A 1 109 ? -0.585 1.044 -7.595 1.00 89.75 109 ASP A CA 1
ATOM 786 C C . ASP A 1 109 ? -0.747 0.308 -8.934 1.00 89.75 109 ASP A C 1
ATOM 788 O O . ASP A 1 109 ? -1.629 -0.544 -9.075 1.00 89.75 109 ASP A O 1
ATOM 792 N N . PHE A 1 110 ? 0.093 0.636 -9.917 1.00 88.44 110 PHE A N 1
ATOM 793 C CA . PHE A 1 110 ? 0.077 -0.010 -11.227 1.00 88.44 110 PHE A CA 1
ATOM 794 C C . PHE A 1 110 ? 1.305 -0.907 -11.490 1.00 88.44 110 PHE A C 1
ATOM 796 O O . PHE A 1 110 ? 1.707 -1.116 -12.636 1.00 88.44 110 PHE A O 1
ATOM 803 N N . PHE A 1 111 ? 1.907 -1.458 -10.432 1.00 82.38 111 PHE A N 1
ATOM 804 C CA . PHE A 1 111 ? 2.988 -2.454 -10.514 1.00 82.38 111 PHE A CA 1
ATOM 805 C C . PHE A 1 111 ? 2.458 -3.897 -10.480 1.00 82.38 111 PHE A C 1
ATOM 807 O O . PHE A 1 111 ? 3.108 -4.807 -9.954 1.00 82.38 111 PHE A O 1
ATOM 814 N N . GLY A 1 112 ? 1.237 -4.114 -10.966 1.00 80.94 112 GLY A N 1
ATOM 815 C CA . GLY A 1 112 ? 0.661 -5.441 -11.136 1.00 80.94 112 GLY A CA 1
ATOM 816 C C . GLY A 1 112 ? 1.486 -6.299 -12.077 1.00 80.94 112 GLY A C 1
ATOM 817 O O . GLY A 1 112 ? 2.221 -5.799 -12.929 1.00 80.94 112 GLY A O 1
ATOM 818 N N . ALA A 1 113 ? 1.372 -7.613 -11.887 1.00 75.81 113 ALA A N 1
ATOM 819 C CA . ALA A 1 113 ? 2.073 -8.567 -12.723 1.00 75.81 113 ALA A CA 1
ATOM 820 C C . ALA A 1 113 ? 1.666 -8.374 -14.184 1.00 75.81 113 ALA A C 1
ATOM 822 O O . ALA A 1 113 ? 0.485 -8.271 -14.516 1.00 75.81 113 ALA A O 1
ATOM 823 N N . PHE A 1 114 ? 2.673 -8.344 -15.043 1.00 69.50 114 PHE A N 1
ATOM 824 C CA . PHE A 1 114 ? 2.491 -8.250 -16.472 1.00 69.50 114 PHE A CA 1
ATOM 825 C C . PHE A 1 114 ? 1.748 -9.478 -17.006 1.00 69.50 114 PHE A C 1
ATOM 827 O O . PHE A 1 114 ? 2.270 -10.588 -16.931 1.00 69.50 114 PHE A O 1
ATOM 834 N N . ASN A 1 115 ? 0.548 -9.304 -17.560 1.00 64.62 115 ASN A N 1
ATOM 835 C CA . ASN A 1 115 ? -0.247 -10.416 -18.092 1.00 64.62 115 ASN A CA 1
ATOM 836 C C . ASN A 1 115 ? -0.071 -10.564 -19.616 1.00 64.62 115 ASN A C 1
ATOM 838 O O . ASN A 1 115 ? -1.034 -10.560 -20.380 1.00 64.62 115 ASN A O 1
ATOM 842 N N . GLY A 1 116 ? 1.188 -10.588 -20.059 1.00 60.28 116 GLY A N 1
ATOM 843 C CA . GLY A 1 116 ? 1.576 -10.456 -21.462 1.00 60.28 116 GLY A CA 1
ATOM 844 C C . GLY A 1 116 ? 1.077 -11.570 -22.386 1.00 60.28 116 GLY A C 1
ATOM 845 O O . GLY A 1 116 ? 1.314 -12.750 -22.140 1.00 60.28 116 GLY A O 1
ATOM 846 N N . GLY A 1 117 ? 0.474 -11.161 -23.507 1.00 57.22 117 GLY A N 1
ATOM 847 C CA . GLY A 1 117 ? 0.225 -11.997 -24.691 1.00 57.22 117 GLY A CA 1
ATOM 848 C C . GLY A 1 117 ? -0.067 -11.215 -25.984 1.00 57.22 117 GLY A C 1
ATOM 849 O O . GLY A 1 117 ? -0.307 -11.817 -27.026 1.00 57.22 117 GLY A O 1
ATOM 850 N N . THR A 1 118 ? -0.063 -9.879 -25.940 1.00 55.56 118 THR A N 1
ATOM 851 C CA . THR A 1 118 ? -0.515 -8.988 -27.026 1.00 55.56 118 THR A CA 1
ATOM 852 C C . THR A 1 118 ? 0.527 -7.902 -27.318 1.00 55.56 118 THR A C 1
ATOM 854 O O . THR A 1 118 ? 1.291 -7.571 -26.414 1.00 55.56 118 THR A O 1
ATOM 857 N N . PRO A 1 119 ? 0.552 -7.310 -28.530 1.00 55.81 119 PRO A N 1
ATOM 858 C CA . PRO A 1 119 ? 1.668 -6.489 -29.033 1.00 55.81 119 PRO A CA 1
ATOM 859 C C . PRO A 1 119 ? 1.946 -5.157 -28.314 1.00 55.81 119 PRO A C 1
ATOM 861 O O . PRO A 1 119 ? 2.860 -4.464 -28.730 1.00 55.81 119 PRO A O 1
ATOM 864 N N . PHE A 1 120 ? 1.173 -4.802 -27.285 1.00 62.50 120 PHE A N 1
ATOM 865 C CA . PHE A 1 120 ? 1.316 -3.554 -26.518 1.00 62.50 120 PHE A CA 1
ATOM 866 C C . PHE A 1 120 ? 1.157 -3.794 -25.014 1.00 62.50 120 PHE A C 1
ATOM 868 O O . PHE A 1 120 ? 0.522 -3.015 -24.303 1.00 62.50 120 PHE A O 1
ATOM 875 N N . GLY A 1 121 ? 1.528 -4.987 -24.544 1.00 62.88 121 GLY A N 1
ATOM 876 C CA . GLY A 1 121 ? 1.351 -5.313 -23.134 1.00 62.88 121 GLY A CA 1
ATOM 877 C C . GLY A 1 121 ? 2.189 -4.383 -22.260 1.00 62.88 121 GLY A C 1
ATOM 878 O O . GLY A 1 121 ? 1.714 -3.950 -21.213 1.00 62.88 121 GLY A O 1
ATOM 879 N N . ASP A 1 122 ? 3.419 -4.090 -22.692 1.00 61.09 122 ASP A N 1
ATOM 880 C CA . ASP A 1 122 ? 4.484 -3.335 -22.016 1.00 61.09 122 ASP A CA 1
ATOM 881 C C . ASP A 1 122 ? 4.096 -1.888 -21.743 1.00 61.09 122 ASP A C 1
ATOM 883 O O . ASP A 1 122 ? 4.492 -1.337 -20.715 1.00 61.09 122 ASP A O 1
ATOM 887 N N . GLU A 1 123 ? 3.196 -1.330 -22.546 1.00 71.69 123 GLU A N 1
ATOM 888 C CA . GLU A 1 123 ? 2.591 -0.018 -22.337 1.00 71.69 123 GLU A CA 1
ATOM 889 C C . GLU A 1 123 ? 1.307 -0.052 -21.486 1.00 71.69 123 GLU A C 1
ATOM 891 O O . GLU A 1 123 ? 0.629 0.970 -21.356 1.00 71.69 123 GLU A O 1
ATOM 896 N N . GLN A 1 124 ? 0.948 -1.192 -20.882 1.00 79.25 124 GLN A N 1
ATOM 897 C CA . GLN A 1 124 ? -0.252 -1.345 -20.047 1.00 79.25 124 GLN A CA 1
ATOM 898 C C . GLN A 1 124 ? 0.098 -1.571 -18.568 1.00 79.25 124 GLN A C 1
ATOM 900 O O . GLN A 1 124 ? 0.155 -2.719 -18.108 1.00 79.25 124 GLN A O 1
ATOM 905 N N . PRO A 1 125 ? 0.267 -0.489 -17.780 1.00 81.50 125 PRO A N 1
ATOM 906 C CA . PRO A 1 125 ? 0.331 -0.550 -16.324 1.00 81.50 125 PRO A CA 1
ATOM 907 C C . PRO A 1 125 ? -0.816 -1.387 -15.737 1.00 81.50 125 PRO A C 1
ATOM 909 O O . PRO A 1 125 ? -1.991 -1.096 -15.964 1.00 81.50 125 PRO A O 1
ATOM 912 N N . GLN A 1 126 ? -0.482 -2.422 -14.967 1.00 86.00 126 GLN A N 1
ATOM 913 C CA . GLN A 1 126 ? -1.466 -3.344 -14.393 1.00 86.00 126 GLN A CA 1
ATOM 914 C C . GLN A 1 126 ? -1.781 -2.965 -12.954 1.00 86.00 126 GLN A C 1
ATOM 916 O O . GLN A 1 126 ? -0.878 -2.751 -12.153 1.00 86.00 126 GLN A O 1
ATOM 921 N N . PHE A 1 127 ? -3.059 -2.929 -12.595 1.00 89.06 127 PHE A N 1
ATOM 922 C CA . PHE A 1 127 ? -3.478 -2.580 -11.241 1.00 89.06 127 PHE A CA 1
ATOM 923 C C . PHE A 1 127 ? -3.048 -3.640 -10.217 1.00 89.06 127 PHE A C 1
ATOM 925 O O . PHE A 1 127 ? -3.197 -4.842 -10.444 1.00 89.06 127 PHE A O 1
ATOM 932 N N . ARG A 1 128 ? -2.561 -3.203 -9.054 1.00 88.38 128 ARG A N 1
ATOM 933 C CA . ARG A 1 128 ? -2.170 -4.070 -7.939 1.00 88.38 128 ARG A CA 1
ATOM 934 C C . ARG A 1 128 ? -2.630 -3.495 -6.616 1.00 88.38 128 ARG A C 1
ATOM 936 O O . ARG A 1 128 ? -2.303 -2.366 -6.256 1.00 88.38 128 ARG A O 1
ATOM 943 N N . VAL A 1 129 ? -3.321 -4.328 -5.846 1.00 90.94 129 VAL A N 1
ATOM 944 C CA . VAL A 1 129 ? -3.695 -4.008 -4.468 1.00 90.94 129 VAL A CA 1
ATOM 945 C C . VAL A 1 129 ? -2.452 -4.034 -3.583 1.00 90.94 129 VAL A C 1
ATOM 947 O O . VAL A 1 129 ? -1.739 -5.036 -3.505 1.00 90.94 129 VAL A O 1
ATOM 950 N N . ARG A 1 130 ? -2.215 -2.924 -2.888 1.00 87.44 130 ARG A N 1
ATOM 951 C CA . ARG A 1 130 ? -1.195 -2.777 -1.851 1.00 87.44 130 ARG A CA 1
ATOM 952 C C . ARG A 1 130 ? -1.830 -3.076 -0.502 1.00 87.44 130 ARG A C 1
ATOM 954 O O . ARG A 1 130 ? -1.537 -4.110 0.085 1.00 87.44 130 ARG A O 1
ATOM 961 N N . HIS A 1 131 ? -2.764 -2.246 -0.056 1.00 91.25 131 HIS A N 1
ATOM 962 C CA . HIS A 1 131 ? -3.498 -2.452 1.190 1.00 91.25 131 HIS A CA 1
ATOM 963 C C . HIS A 1 13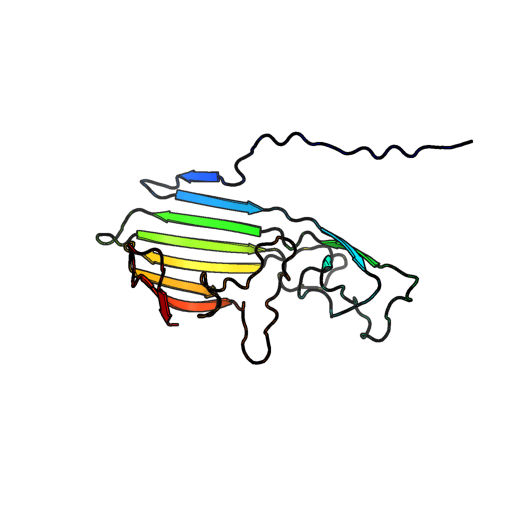1 ? -4.959 -2.761 0.889 1.00 91.25 131 HIS A C 1
ATOM 965 O O . HIS A 1 131 ? -5.549 -2.131 0.017 1.00 91.25 131 HIS A O 1
ATOM 971 N N . ALA A 1 132 ? -5.540 -3.712 1.610 1.00 96.06 132 ALA A N 1
ATOM 972 C CA . ALA A 1 132 ? -6.970 -3.995 1.563 1.00 96.06 132 ALA A CA 1
ATOM 973 C C . ALA A 1 132 ? -7.390 -4.579 2.906 1.00 96.06 132 ALA A C 1
ATOM 975 O O . ALA A 1 132 ? -7.279 -5.785 3.123 1.00 96.06 132 ALA A O 1
ATOM 976 N N . PHE A 1 133 ? -7.810 -3.720 3.828 1.00 96.00 133 PHE A N 1
ATOM 977 C CA . PHE A 1 133 ? -8.126 -4.128 5.192 1.00 96.00 133 PHE A CA 1
ATOM 978 C C . PHE A 1 133 ? -9.285 -3.332 5.785 1.00 96.00 133 PHE A C 1
ATOM 980 O O . PHE A 1 133 ? -9.618 -2.234 5.330 1.00 96.00 133 PHE A O 1
ATOM 987 N N . VAL A 1 134 ? -9.862 -3.893 6.842 1.00 97.50 134 VAL A N 1
ATOM 988 C CA . VAL A 1 134 ? -10.850 -3.254 7.709 1.00 97.50 134 VAL A CA 1
ATOM 989 C C . VAL A 1 134 ? -10.285 -3.173 9.118 1.00 97.50 134 VAL A C 1
ATOM 991 O O . VAL A 1 134 ? -9.746 -4.151 9.626 1.00 97.50 134 VAL A O 1
ATOM 994 N N . ASP A 1 135 ? -10.452 -2.016 9.737 1.00 96.75 135 ASP A N 1
ATOM 995 C CA . ASP A 1 135 ? -10.203 -1.744 11.138 1.00 96.75 135 ASP A CA 1
ATOM 996 C C . ASP A 1 135 ? -11.519 -1.651 11.890 1.00 96.75 135 ASP A C 1
ATOM 998 O O . ASP A 1 135 ? -12.462 -1.005 11.434 1.00 96.75 135 ASP A O 1
ATOM 1002 N N . LEU A 1 136 ? -11.539 -2.211 13.090 1.00 97.38 136 LEU A N 1
ATOM 1003 C CA . LEU A 1 136 ? -12.485 -1.866 14.135 1.00 97.38 136 LEU A CA 1
ATOM 1004 C C . LEU A 1 136 ? -11.673 -1.286 15.291 1.00 97.38 136 LEU A C 1
ATOM 1006 O O . LEU A 1 136 ? -10.856 -1.993 15.881 1.00 97.38 136 LEU A O 1
ATOM 1010 N N . SER A 1 137 ? -11.864 -0.002 15.601 1.00 95.50 137 SER A N 1
ATOM 1011 C CA . SER A 1 137 ? -11.063 0.697 16.613 1.00 95.50 137 SER A CA 1
ATOM 1012 C C . SER A 1 137 ? -11.918 1.432 17.632 1.00 95.50 137 SER A C 1
ATOM 1014 O O . SER A 1 137 ? -12.911 2.054 17.272 1.00 95.50 137 SER A O 1
ATOM 1016 N N . ASN A 1 138 ? -11.511 1.407 18.902 1.00 94.25 138 ASN A N 1
ATOM 1017 C CA . ASN A 1 138 ? -12.116 2.211 19.973 1.00 94.25 138 ASN A CA 1
ATOM 1018 C C . ASN A 1 138 ? -11.280 3.446 20.367 1.00 94.25 138 ASN A C 1
ATOM 1020 O O . ASN A 1 138 ? -11.544 4.062 21.403 1.00 94.25 138 ASN A O 1
ATOM 1024 N N . GLY A 1 139 ? -10.253 3.773 19.576 1.00 88.81 139 GLY A N 1
ATOM 1025 C CA . GLY A 1 139 ? -9.309 4.864 19.832 1.00 88.81 139 GLY A CA 1
ATOM 1026 C C . GLY A 1 139 ? -8.105 4.493 20.706 1.00 88.81 139 GLY A C 1
ATOM 1027 O O . GLY A 1 139 ? -7.216 5.320 20.862 1.00 88.81 139 GLY A O 1
ATOM 1028 N N . ARG A 1 140 ? -8.057 3.277 21.268 1.00 89.19 140 ARG A N 1
ATOM 1029 C CA . ARG A 1 140 ? -6.889 2.734 21.994 1.00 89.19 140 ARG A CA 1
ATOM 1030 C C . ARG A 1 140 ? -6.469 1.354 21.495 1.00 89.19 140 ARG A C 1
ATOM 1032 O O . ARG A 1 140 ? -5.288 1.023 21.479 1.00 89.19 140 ARG A O 1
ATOM 1039 N N . THR A 1 141 ? -7.448 0.534 21.141 1.00 91.38 141 THR A N 1
ATOM 1040 C CA . THR A 1 141 ? -7.253 -0.792 20.564 1.00 91.38 141 THR A CA 1
ATOM 1041 C C . THR A 1 141 ? -7.863 -0.805 19.175 1.00 91.38 141 THR A C 1
ATOM 1043 O O . THR A 1 141 ? -8.998 -0.353 19.004 1.00 91.38 141 THR A O 1
ATOM 1046 N N . THR A 1 142 ? -7.133 -1.368 18.218 1.00 93.38 142 THR A N 1
ATOM 1047 C CA . THR A 1 142 ? -7.581 -1.572 16.841 1.00 93.38 142 THR A CA 1
ATOM 1048 C C . THR A 1 142 ? -7.403 -3.036 16.471 1.00 93.38 142 THR A C 1
ATOM 1050 O O . THR A 1 142 ? -6.300 -3.571 16.550 1.00 93.38 142 THR A O 1
ATOM 1053 N N . LEU A 1 143 ? -8.492 -3.678 16.055 1.00 93.44 143 LEU A N 1
ATOM 1054 C CA . LEU A 1 143 ? -8.458 -4.963 15.368 1.00 93.44 143 LEU A CA 1
ATOM 1055 C C . LEU A 1 143 ? -8.472 -4.693 13.865 1.00 93.44 143 LEU A C 1
ATOM 1057 O O . LEU A 1 143 ? -9.406 -4.056 13.384 1.00 93.44 143 LEU A O 1
ATOM 1061 N N . ARG A 1 144 ? -7.479 -5.194 13.136 1.00 94.00 144 ARG A N 1
ATOM 1062 C CA . ARG A 1 144 ? -7.374 -5.088 11.680 1.00 94.00 144 ARG A CA 1
ATOM 1063 C C . ARG A 1 144 ? -7.491 -6.457 11.038 1.00 94.00 144 ARG A C 1
ATOM 1065 O O . ARG A 1 144 ? -6.841 -7.397 11.477 1.00 94.00 144 ARG A O 1
ATOM 1072 N N . ILE A 1 145 ? -8.263 -6.565 9.966 1.00 94.44 145 ILE A N 1
ATOM 1073 C CA . ILE A 1 145 ? -8.400 -7.795 9.183 1.00 94.44 145 ILE A CA 1
ATOM 1074 C C . ILE A 1 145 ? -8.207 -7.455 7.710 1.00 94.44 145 ILE A C 1
ATOM 1076 O O . ILE A 1 145 ? -8.883 -6.569 7.186 1.00 94.44 145 ILE A O 1
ATOM 1080 N N . GLY A 1 146 ? -7.304 -8.160 7.034 1.00 93.75 146 GLY A N 1
ATOM 1081 C CA . GLY A 1 146 ? -7.074 -8.024 5.596 1.00 93.75 146 GLY A CA 1
ATOM 1082 C C . GLY A 1 146 ? -5.597 -7.989 5.224 1.00 93.75 146 GLY A C 1
ATOM 1083 O O . GLY A 1 146 ? -4.745 -8.409 6.000 1.00 93.75 146 GLY A O 1
ATOM 1084 N N . GLN A 1 147 ? -5.293 -7.510 4.019 1.00 91.06 147 GLN A N 1
ATOM 1085 C CA . GLN A 1 147 ? -3.927 -7.366 3.530 1.00 91.06 147 GLN A CA 1
ATOM 1086 C C . GLN A 1 147 ? -3.295 -6.082 4.072 1.00 91.06 147 GLN A C 1
ATOM 1088 O O . GLN A 1 147 ? -3.651 -4.973 3.657 1.00 91.06 147 GLN A O 1
ATOM 1093 N N . TYR A 1 148 ? -2.329 -6.246 4.972 1.00 87.75 148 TYR A N 1
ATOM 1094 C CA . TYR A 1 148 ? -1.548 -5.160 5.557 1.00 87.75 148 TYR A CA 1
ATOM 1095 C C . TYR A 1 148 ? -0.063 -5.528 5.612 1.00 87.75 148 TYR A C 1
ATOM 1097 O O . TYR A 1 148 ? 0.319 -6.639 5.247 1.00 87.75 148 TYR A O 1
ATOM 1105 N N . TRP A 1 149 ? 0.787 -4.583 6.003 1.00 80.69 149 TRP A N 1
ATOM 1106 C CA . TRP A 1 149 ? 2.208 -4.837 6.217 1.00 80.69 149 TRP A CA 1
ATOM 1107 C C . TRP A 1 149 ? 2.446 -6.007 7.174 1.00 80.69 149 TRP A C 1
ATOM 1109 O O . TRP A 1 149 ? 1.684 -6.210 8.119 1.00 80.69 149 TRP A O 1
ATOM 1119 N N . ALA A 1 150 ? 3.531 -6.746 6.940 1.00 74.38 150 ALA A N 1
ATOM 1120 C CA . ALA A 1 150 ? 4.048 -7.693 7.916 1.00 74.38 150 ALA A CA 1
ATOM 1121 C C . ALA A 1 150 ? 4.271 -6.992 9.274 1.00 74.38 150 ALA A C 1
ATOM 1123 O O . ALA A 1 150 ? 4.752 -5.849 9.284 1.00 74.38 150 ALA A O 1
ATOM 1124 N N . PRO A 1 151 ? 3.976 -7.658 10.406 1.00 64.94 151 PRO A N 1
ATOM 1125 C CA . PRO A 1 151 ? 4.346 -7.142 11.722 1.00 64.94 151 PRO A CA 1
ATOM 1126 C C . PRO A 1 151 ? 5.844 -6.832 11.751 1.00 64.94 151 PRO A C 1
ATOM 1128 O O . PRO A 1 151 ? 6.626 -7.574 11.153 1.00 64.94 151 PRO A O 1
ATOM 1131 N N . LEU A 1 152 ? 6.244 -5.750 12.426 1.00 64.44 152 LEU A N 1
ATOM 1132 C CA . LEU A 1 152 ? 7.615 -5.188 12.445 1.00 64.44 152 LEU A CA 1
ATOM 1133 C C . LEU A 1 152 ? 8.029 -4.354 11.213 1.00 64.44 152 LEU A C 1
ATOM 1135 O O . LEU A 1 152 ? 9.096 -3.741 11.240 1.00 64.44 152 LEU A O 1
ATOM 1139 N N . PHE A 1 153 ? 7.211 -4.284 10.155 1.00 62.38 153 PHE A N 1
ATOM 1140 C CA . PHE A 1 153 ? 7.380 -3.290 9.082 1.00 62.38 153 PHE A CA 1
ATOM 1141 C C . PHE A 1 153 ? 6.500 -2.045 9.270 1.00 62.38 153 PHE A C 1
ATOM 1143 O O . PHE A 1 153 ? 6.782 -1.006 8.674 1.00 62.38 153 PHE A O 1
ATOM 1150 N N . GLY A 1 154 ? 5.426 -2.156 10.063 1.00 56.38 154 GLY A N 1
ATOM 1151 C CA . GLY A 1 154 ? 4.455 -1.086 10.314 1.00 56.38 154 GLY A CA 1
ATOM 1152 C C . GLY A 1 154 ? 5.069 0.197 10.888 1.00 56.38 154 GLY A C 1
ATOM 1153 O O . GLY A 1 154 ? 6.261 0.238 11.171 1.00 56.38 154 GLY A O 1
ATOM 1154 N N . GLU A 1 155 ? 4.225 1.232 11.035 1.00 53.00 155 GLU A N 1
ATOM 1155 C CA . GLU A 1 155 ? 4.403 2.660 11.429 1.00 53.00 155 GLU A CA 1
ATOM 1156 C C . GLU A 1 155 ? 5.590 3.079 12.339 1.00 53.00 155 GLU A C 1
ATOM 1158 O O . GLU A 1 155 ? 5.861 4.268 12.496 1.00 53.00 155 GLU A O 1
ATOM 1163 N N . THR A 1 156 ? 6.311 2.133 12.928 1.00 49.41 156 THR A N 1
ATOM 1164 C CA . THR A 1 156 ? 7.481 2.273 13.799 1.00 49.41 156 THR A CA 1
ATOM 1165 C C . THR A 1 156 ? 8.834 2.154 13.084 1.00 49.41 156 THR A C 1
ATOM 1167 O O . THR A 1 156 ? 9.864 2.502 13.669 1.00 49.41 156 THR A O 1
ATOM 1170 N N . ALA A 1 157 ? 8.874 1.714 11.824 1.00 54.00 157 ALA A N 1
ATOM 1171 C CA . ALA A 1 157 ? 10.110 1.601 11.052 1.00 54.00 157 ALA A CA 1
ATOM 1172 C C . ALA A 1 157 ? 10.624 2.980 10.583 1.00 54.00 157 ALA A C 1
ATOM 1174 O O . ALA A 1 157 ? 10.511 3.357 9.417 1.00 54.00 157 ALA A O 1
ATOM 1175 N N . ALA A 1 158 ? 11.248 3.736 11.493 1.00 53.16 158 ALA A N 1
ATOM 1176 C CA . ALA A 1 158 ? 11.869 5.045 11.231 1.00 53.16 158 ALA A CA 1
ATOM 1177 C C . ALA A 1 158 ? 12.982 5.023 10.157 1.00 53.16 158 ALA A C 1
ATOM 1179 O O . ALA A 1 158 ? 13.487 6.071 9.762 1.00 53.16 158 ALA A O 1
ATOM 1180 N N . PHE A 1 159 ? 13.375 3.836 9.691 1.00 57.28 159 PHE A N 1
ATOM 1181 C CA .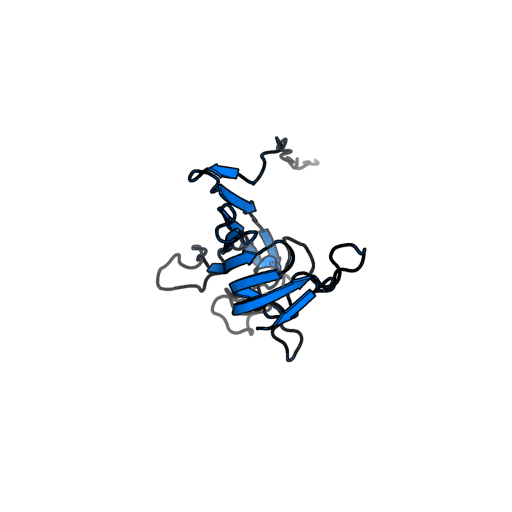 PHE A 1 159 ? 14.358 3.635 8.632 1.00 57.28 159 PHE A CA 1
ATOM 1182 C C . PHE A 1 159 ? 13.756 3.646 7.217 1.00 57.28 159 PHE A C 1
ATOM 1184 O O . PHE A 1 159 ? 14.518 3.562 6.257 1.00 57.28 159 PHE A O 1
ATOM 1191 N N . ILE A 1 160 ? 12.428 3.735 7.051 1.00 58.16 160 ILE A N 1
ATOM 1192 C CA . ILE A 1 160 ? 11.799 3.752 5.721 1.00 58.16 160 ILE A CA 1
ATOM 1193 C C . ILE A 1 160 ? 11.838 5.178 5.148 1.00 58.16 160 ILE A C 1
ATOM 1195 O O . ILE A 1 160 ? 11.199 6.076 5.704 1.00 58.16 160 ILE A O 1
ATOM 1199 N N . PRO A 1 161 ? 12.524 5.416 4.013 1.00 57.09 161 PRO A N 1
ATOM 1200 C CA . PRO A 1 161 ? 12.511 6.721 3.367 1.00 57.09 161 PRO A CA 1
ATOM 1201 C C . PRO A 1 161 ? 11.099 7.084 2.898 1.00 57.09 161 PRO A C 1
ATOM 1203 O O . PRO A 1 161 ? 10.479 6.349 2.126 1.00 57.09 161 PRO A O 1
ATOM 1206 N N . VAL A 1 162 ? 10.604 8.252 3.308 1.00 61.84 162 VAL A N 1
ATOM 1207 C CA . VAL A 1 162 ? 9.338 8.805 2.810 1.00 61.84 162 VAL A CA 1
ATOM 1208 C C . VAL A 1 162 ? 9.621 9.558 1.511 1.00 61.84 162 VAL A C 1
ATOM 1210 O O . VAL A 1 162 ? 9.748 10.779 1.497 1.00 61.84 162 VAL A O 1
ATOM 1213 N N . SER A 1 163 ? 9.787 8.817 0.416 1.00 64.19 163 SER A N 1
ATOM 1214 C CA . SER A 1 163 ? 10.026 9.382 -0.915 1.00 64.19 163 SER A CA 1
ATOM 1215 C C . SER A 1 163 ? 9.147 8.723 -1.975 1.00 64.19 163 SER A C 1
ATOM 1217 O O . SER A 1 163 ? 8.786 7.549 -1.877 1.00 64.19 163 SER A O 1
ATOM 1219 N N . VAL A 1 164 ? 8.833 9.481 -3.027 1.00 64.62 164 VAL A N 1
ATOM 1220 C CA . VAL A 1 164 ? 8.265 8.942 -4.272 1.00 64.62 164 VAL A CA 1
ATOM 1221 C C . VAL A 1 164 ? 9.301 8.161 -5.092 1.00 64.62 164 VAL A C 1
ATOM 1223 O O . VAL A 1 164 ? 8.913 7.387 -5.959 1.00 64.62 164 VAL A O 1
ATOM 1226 N N . THR A 1 165 ? 10.590 8.324 -4.773 1.00 61.91 165 THR A N 1
ATOM 1227 C CA . THR A 1 165 ? 11.748 7.580 -5.309 1.00 61.91 165 THR A CA 1
ATOM 1228 C C . THR A 1 165 ? 12.120 6.387 -4.416 1.00 61.91 165 THR A C 1
ATOM 1230 O O . THR A 1 165 ? 13.295 6.128 -4.150 1.00 61.91 165 THR A O 1
ATOM 1233 N N . HIS A 1 166 ? 11.119 5.768 -3.793 1.00 62.91 166 HIS A N 1
ATOM 1234 C CA . HIS A 1 166 ? 11.321 4.557 -3.012 1.00 62.91 166 HIS A CA 1
ATOM 1235 C C . HIS A 1 166 ? 11.065 3.340 -3.895 1.00 62.91 166 HIS A C 1
ATOM 1237 O O . HIS A 1 166 ? 10.029 3.295 -4.571 1.00 62.91 166 HIS A O 1
ATOM 1243 N N . ILE A 1 167 ? 11.936 2.332 -3.770 1.00 60.44 167 ILE A N 1
ATOM 1244 C CA . ILE A 1 167 ? 11.843 1.074 -4.512 1.00 60.44 167 ILE A CA 1
ATOM 1245 C C . ILE A 1 167 ? 10.433 0.531 -4.324 1.00 60.44 167 ILE A C 1
ATOM 1247 O O . ILE A 1 167 ? 9.985 0.228 -3.220 1.00 60.44 167 ILE A O 1
ATOM 1251 N N . ALA A 1 168 ? 9.686 0.437 -5.424 1.00 55.28 168 ALA A N 1
ATOM 1252 C CA . ALA A 1 168 ? 8.284 0.025 -5.401 1.00 55.28 168 ALA A CA 1
ATOM 1253 C C . ALA A 1 168 ? 8.063 -1.432 -4.939 1.00 55.28 168 ALA A C 1
ATOM 1255 O O . ALA A 1 168 ? 6.916 -1.898 -4.857 1.00 55.28 168 ALA A O 1
ATOM 1256 N N . PHE A 1 169 ? 9.159 -2.125 -4.634 1.00 59.50 169 PHE A N 1
ATOM 1257 C CA . PHE A 1 169 ? 9.238 -3.477 -4.127 1.00 59.50 169 PHE A CA 1
ATOM 1258 C C . PHE A 1 169 ? 9.971 -3.503 -2.780 1.00 59.50 169 PHE A C 1
ATOM 1260 O O . PHE A 1 169 ? 10.980 -2.815 -2.619 1.00 59.50 169 PHE A O 1
ATOM 1267 N N . PRO A 1 170 ? 9.515 -4.317 -1.819 1.00 52.66 170 PRO A N 1
ATOM 1268 C CA . PRO A 1 170 ? 10.291 -4.572 -0.618 1.00 52.66 170 PRO A CA 1
ATOM 1269 C C . PRO A 1 170 ? 11.620 -5.241 -0.965 1.00 52.66 170 PRO A C 1
ATOM 1271 O O . PRO A 1 170 ? 11.655 -6.364 -1.469 1.00 52.66 170 PRO A O 1
ATOM 1274 N N . VAL A 1 171 ? 12.721 -4.556 -0.669 1.00 49.59 171 VAL A N 1
ATOM 1275 C CA . VAL A 1 171 ? 14.040 -5.182 -0.617 1.00 49.59 171 VAL A CA 1
ATOM 1276 C C . VAL A 1 171 ? 14.165 -5.817 0.761 1.00 49.59 171 VAL A C 1
ATOM 1278 O O . VAL A 1 171 ? 14.335 -5.129 1.766 1.00 49.59 171 VAL A O 1
ATOM 1281 N N . GLY A 1 172 ? 14.043 -7.143 0.813 1.00 42.03 172 GLY A N 1
ATOM 1282 C CA . GLY A 1 172 ? 14.337 -7.891 2.027 1.00 42.03 172 GLY A CA 1
ATOM 1283 C C . GLY A 1 172 ? 15.820 -7.757 2.359 1.00 42.03 172 GLY A C 1
ATOM 1284 O O . GLY A 1 172 ? 16.667 -8.281 1.638 1.00 42.03 172 GLY A O 1
ATOM 1285 N N . LEU A 1 173 ? 16.150 -7.074 3.455 1.00 37.16 173 LEU A N 1
ATOM 1286 C CA . LEU A 1 173 ? 17.438 -7.281 4.110 1.00 37.16 173 LEU A CA 1
ATOM 1287 C C . LEU A 1 173 ? 17.452 -8.736 4.603 1.00 37.16 173 LEU A C 1
ATOM 1289 O O . LEU A 1 173 ? 16.525 -9.170 5.289 1.00 37.16 173 LEU A O 1
ATOM 1293 N N . GLY A 1 174 ? 18.464 -9.488 4.158 1.00 33.97 174 GLY A N 1
ATOM 1294 C CA . GLY A 1 174 ? 18.585 -10.945 4.251 1.00 33.97 174 GLY A CA 1
ATOM 1295 C C . GLY A 1 174 ? 17.893 -11.592 5.457 1.00 33.97 174 GLY A C 1
ATOM 1296 O O . GLY A 1 174 ? 18.137 -11.225 6.601 1.00 33.97 174 GLY A O 1
ATOM 1297 N N . ALA A 1 175 ? 17.058 -12.592 5.160 1.00 34.84 175 ALA A N 1
ATOM 1298 C CA . ALA A 1 175 ? 16.288 -13.429 6.087 1.00 34.84 175 ALA A CA 1
ATOM 1299 C C . ALA A 1 175 ? 15.032 -12.815 6.745 1.00 34.84 175 ALA A C 1
ATOM 1301 O O . ALA A 1 175 ? 14.359 -13.514 7.500 1.00 34.84 175 ALA A O 1
ATOM 1302 N N . SER A 1 176 ? 14.626 -11.586 6.403 1.00 39.47 176 SER A N 1
ATOM 1303 C CA . SER A 1 176 ? 13.296 -11.064 6.764 1.00 39.47 176 SER A CA 1
ATOM 1304 C C . SER A 1 176 ? 12.673 -10.274 5.607 1.00 39.47 176 SER A C 1
ATOM 1306 O O . SER A 1 176 ? 13.319 -9.433 4.986 1.00 39.47 176 SER A O 1
ATOM 1308 N N . MET A 1 177 ? 11.413 -10.566 5.266 1.00 51.28 177 MET A N 1
ATOM 1309 C CA . MET A 1 177 ? 10.686 -9.903 4.169 1.00 51.28 177 MET A CA 1
ATOM 1310 C C . MET A 1 177 ? 10.143 -8.536 4.619 1.00 51.28 177 MET A C 1
ATOM 1312 O O . MET A 1 177 ? 8.935 -8.292 4.623 1.00 51.28 177 MET A O 1
ATOM 1316 N N . ILE A 1 178 ? 11.056 -7.657 5.038 1.00 53.94 178 ILE A N 1
ATOM 1317 C CA . ILE A 1 178 ? 10.799 -6.274 5.450 1.00 53.94 178 ILE A CA 1
ATOM 1318 C C . ILE A 1 178 ? 10.103 -5.555 4.284 1.00 53.94 178 ILE A C 1
ATOM 1320 O O . ILE A 1 178 ? 10.696 -5.325 3.235 1.00 53.94 178 ILE A O 1
ATOM 1324 N N . GLY A 1 179 ? 8.813 -5.256 4.454 1.00 59.22 179 GLY A N 1
ATOM 1325 C CA . GLY A 1 179 ? 7.988 -4.525 3.485 1.00 59.22 179 GLY A CA 1
ATOM 1326 C C . GLY A 1 179 ? 7.070 -5.387 2.639 1.00 59.22 179 GLY A C 1
ATOM 1327 O O . GLY A 1 179 ? 6.470 -4.904 1.680 1.00 59.22 179 GLY A O 1
ATOM 1328 N N . TRP A 1 180 ? 6.927 -6.666 2.964 1.00 72.31 180 TRP A N 1
ATOM 1329 C CA . TRP A 1 180 ? 5.875 -7.460 2.352 1.00 72.31 180 TRP A CA 1
ATOM 1330 C C . TRP A 1 180 ? 4.522 -7.192 3.011 1.00 72.31 180 TRP A C 1
ATOM 1332 O O . TRP A 1 180 ? 4.437 -6.764 4.166 1.00 72.31 180 TRP A O 1
ATOM 1342 N N . ARG A 1 181 ? 3.452 -7.428 2.252 1.00 80.81 181 ARG A N 1
ATOM 1343 C CA . ARG A 1 181 ? 2.074 -7.308 2.728 1.00 80.81 181 ARG A CA 1
ATOM 1344 C C . ARG A 1 181 ? 1.405 -8.661 2.667 1.00 80.81 181 ARG A C 1
ATOM 1346 O O . ARG A 1 181 ? 1.506 -9.343 1.650 1.00 80.81 181 ARG A O 1
ATOM 1353 N N . PHE A 1 182 ? 0.717 -9.027 3.733 1.00 82.88 182 PHE A N 1
ATOM 1354 C CA . PHE A 1 182 ? 0.090 -10.331 3.872 1.00 82.88 182 PHE A CA 1
ATOM 1355 C C . PHE A 1 182 ? -1.358 -10.172 4.329 1.00 82.88 182 PHE A C 1
ATOM 1357 O O . PHE A 1 182 ? -1.645 -9.277 5.130 1.00 82.88 182 PHE A O 1
ATOM 1364 N N . PRO A 1 183 ? -2.277 -11.022 3.842 1.00 89.25 183 PRO A N 1
ATOM 1365 C CA . PRO A 1 183 ? -3.562 -11.221 4.492 1.00 89.25 183 PRO A CA 1
ATOM 1366 C C . PRO A 1 183 ? -3.340 -11.696 5.930 1.00 89.25 183 PRO A C 1
ATOM 1368 O O . PRO A 1 183 ? -2.578 -12.633 6.157 1.00 89.25 183 PRO A O 1
ATOM 1371 N N . GLY A 1 184 ? -4.009 -11.068 6.889 1.00 88.44 184 GLY A N 1
ATOM 1372 C CA . GLY A 1 184 ? -3.875 -11.434 8.292 1.00 88.44 184 GLY A CA 1
ATOM 1373 C C . GLY A 1 184 ? -4.930 -10.799 9.185 1.00 88.44 184 GLY A C 1
ATOM 1374 O O . GLY A 1 184 ? -5.790 -10.034 8.732 1.00 88.44 184 GLY A O 1
ATOM 1375 N N . VAL A 1 185 ? -4.840 -11.139 10.468 1.00 90.19 185 VAL A N 1
ATOM 1376 C CA . VAL A 1 185 ? -5.589 -10.520 11.560 1.00 90.19 185 VAL A CA 1
ATOM 1377 C C . VAL A 1 185 ? -4.565 -9.887 12.484 1.00 90.19 185 VAL A C 1
ATOM 1379 O O . VAL A 1 185 ? -3.718 -10.588 13.015 1.00 90.19 185 VAL A O 1
ATOM 1382 N N . PHE A 1 186 ? -4.638 -8.576 12.670 1.00 87.81 186 PHE A N 1
ATOM 1383 C CA . PHE A 1 186 ? -3.661 -7.817 13.437 1.00 87.81 186 PHE A CA 1
ATOM 1384 C C . PHE A 1 186 ? -4.346 -7.143 14.616 1.00 87.81 186 PHE A C 1
ATOM 1386 O O . PHE A 1 186 ? -5.410 -6.538 14.464 1.00 87.81 186 PHE A O 1
ATOM 1393 N N . LEU A 1 187 ? -3.725 -7.213 15.788 1.00 89.00 187 LEU A N 1
ATOM 1394 C CA . LEU A 1 187 ? -4.159 -6.458 16.958 1.00 89.00 187 LEU A CA 1
ATOM 1395 C C . LEU A 1 187 ? -3.137 -5.369 17.262 1.00 89.00 187 LEU A C 1
ATOM 1397 O O . LEU A 1 187 ? -1.978 -5.677 17.520 1.00 89.00 187 LEU A O 1
ATOM 1401 N N . PHE A 1 188 ? -3.596 -4.122 17.275 1.00 86.31 188 PHE A N 1
ATOM 1402 C CA . PHE A 1 188 ? -2.821 -2.964 17.700 1.00 86.31 188 PHE A CA 1
ATOM 1403 C C . PHE A 1 188 ? -3.372 -2.458 19.029 1.00 86.31 188 PHE A C 1
ATOM 1405 O O . PHE A 1 188 ? -4.584 -2.264 19.174 1.00 86.31 188 PHE A O 1
ATOM 1412 N N . HIS A 1 189 ? -2.494 -2.224 20.000 1.00 86.50 189 HIS A N 1
ATOM 1413 C CA . HIS A 1 189 ? -2.875 -1.633 21.280 1.00 86.50 189 HIS A CA 1
ATOM 1414 C C . HIS A 1 189 ? -1.882 -0.564 21.718 1.00 86.50 189 HIS A C 1
ATOM 1416 O O . HIS A 1 189 ? -0.692 -0.846 21.876 1.00 86.50 189 HIS A O 1
ATOM 1422 N N . ASP A 1 190 ? -2.393 0.639 21.971 1.00 82.25 190 ASP A N 1
ATOM 1423 C CA . ASP A 1 190 ? -1.603 1.747 22.492 1.00 82.25 190 ASP A CA 1
ATOM 1424 C C . ASP A 1 190 ? -1.359 1.567 23.998 1.00 82.25 190 ASP A C 1
ATOM 1426 O O . ASP A 1 190 ? -2.275 1.649 24.832 1.00 82.25 190 ASP A O 1
ATOM 1430 N N . LEU A 1 191 ? -0.091 1.338 24.352 1.00 80.19 191 LEU A N 1
ATOM 1431 C CA . LEU A 1 191 ? 0.361 1.127 25.731 1.00 80.19 191 LEU A CA 1
ATOM 1432 C C . LEU A 1 191 ? 0.581 2.450 26.480 1.00 80.19 191 LEU A C 1
ATOM 1434 O O . LEU A 1 191 ? 0.484 2.495 27.706 1.00 80.19 191 LEU A O 1
ATOM 1438 N N . THR A 1 192 ? 0.840 3.536 25.749 1.00 76.62 192 THR A N 1
ATOM 1439 C CA . THR A 1 192 ? 1.173 4.862 26.292 1.00 76.62 192 THR A CA 1
ATOM 1440 C C . THR A 1 192 ? 0.429 5.986 25.555 1.00 76.62 192 THR A C 1
ATOM 1442 O O . THR A 1 192 ? 1.046 6.797 24.867 1.00 76.62 192 THR A O 1
ATOM 1445 N N . PRO A 1 193 ? -0.903 6.096 25.705 1.00 62.81 193 PRO A N 1
ATOM 1446 C CA . PRO A 1 193 ? -1.717 7.028 24.916 1.00 62.81 193 PRO A CA 1
ATOM 1447 C C . PRO A 1 193 ? -1.441 8.523 25.184 1.00 62.81 193 PRO A C 1
ATOM 1449 O O . PRO A 1 193 ? -1.891 9.369 24.419 1.00 62.81 193 PRO A O 1
ATOM 1452 N N . THR A 1 194 ? -0.725 8.869 26.262 1.00 62.16 194 THR A N 1
ATOM 1453 C CA . THR A 1 194 ? -0.530 10.257 26.733 1.00 62.16 194 THR A CA 1
ATOM 1454 C C . THR A 1 194 ? 0.934 10.704 26.838 1.00 62.16 194 THR A C 1
ATOM 1456 O O . THR A 1 194 ? 1.190 11.813 27.300 1.00 62.16 194 THR A O 1
ATOM 1459 N N . ASN A 1 195 ? 1.901 9.872 26.436 1.00 55.62 195 ASN A N 1
ATOM 1460 C CA . ASN A 1 195 ? 3.337 10.159 26.569 1.00 55.62 195 ASN A CA 1
ATOM 1461 C C . ASN A 1 195 ? 3.997 10.444 25.206 1.00 55.62 195 ASN A C 1
ATOM 1463 O O . ASN A 1 195 ? 3.490 9.997 24.179 1.00 55.62 195 ASN A O 1
ATOM 1467 N N . PRO A 1 196 ? 5.156 11.136 25.170 1.00 57.84 196 PRO A N 1
ATOM 1468 C CA . PRO A 1 196 ? 5.891 11.384 23.922 1.00 57.84 196 PRO A CA 1
ATOM 1469 C C . PRO A 1 196 ? 6.422 10.095 23.274 1.00 57.84 196 PRO A C 1
ATOM 1471 O O . PRO A 1 196 ? 6.760 10.089 22.094 1.00 57.84 196 PRO A O 1
ATOM 1474 N N . LEU A 1 197 ? 6.483 9.000 24.038 1.00 50.75 197 LEU A N 1
ATOM 1475 C CA . LEU A 1 197 ? 6.827 7.672 23.555 1.00 50.75 197 LEU A CA 1
ATOM 1476 C C . LEU A 1 197 ? 5.549 6.917 23.169 1.00 50.75 197 LEU A C 1
ATOM 1478 O O . LEU A 1 197 ? 4.719 6.641 24.037 1.00 50.75 197 LEU A O 1
ATOM 1482 N N . LYS A 1 198 ? 5.418 6.545 21.892 1.00 54.94 198 LYS A N 1
ATOM 1483 C CA . LYS A 1 198 ? 4.363 5.649 21.403 1.00 54.94 198 LYS A CA 1
ATOM 1484 C C . LYS A 1 198 ? 4.863 4.207 21.438 1.00 54.94 198 LYS A C 1
ATOM 1486 O O . LYS A 1 198 ? 5.763 3.852 20.683 1.00 54.94 198 LYS A O 1
ATOM 1491 N N . LEU A 1 199 ? 4.292 3.395 22.322 1.00 57.91 199 LEU A N 1
ATOM 1492 C CA . LEU A 1 199 ? 4.521 1.952 22.367 1.00 57.91 199 LEU A CA 1
ATOM 1493 C C . LEU A 1 199 ? 3.271 1.234 21.863 1.00 57.91 199 LEU A C 1
ATOM 1495 O O . LEU A 1 199 ? 2.180 1.436 22.404 1.00 57.91 199 LEU A O 1
ATOM 1499 N N . GLN A 1 200 ? 3.457 0.389 20.854 1.00 58.91 200 GLN A N 1
ATOM 1500 C CA . GLN A 1 200 ? 2.403 -0.396 20.228 1.00 58.91 200 GLN A CA 1
ATOM 1501 C C . GLN A 1 200 ? 2.796 -1.871 20.244 1.00 58.91 200 GLN A C 1
ATOM 1503 O O . GLN A 1 200 ? 3.926 -2.222 19.904 1.00 58.91 200 GLN A O 1
ATOM 1508 N N . LEU A 1 201 ? 1.865 -2.726 20.664 1.00 62.06 201 LEU A N 1
ATOM 1509 C CA . LEU A 1 201 ? 1.975 -4.168 20.473 1.00 62.06 201 LEU A CA 1
ATOM 1510 C C . LEU A 1 201 ? 1.281 -4.536 19.162 1.00 62.06 201 LEU A C 1
ATOM 1512 O O . LEU A 1 201 ? 0.112 -4.193 18.996 1.00 62.06 201 LEU A O 1
ATOM 1516 N N . GLU A 1 202 ? 1.997 -5.237 18.285 1.00 61.34 202 GLU A N 1
ATOM 1517 C CA . GLU A 1 202 ? 1.481 -5.828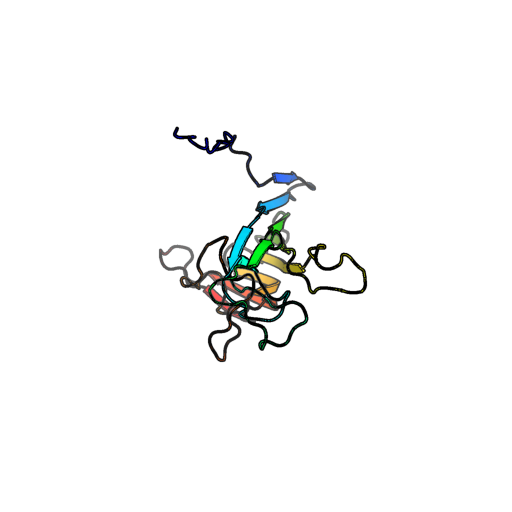 17.049 1.00 61.34 202 GLU A CA 1
ATOM 1518 C C . GLU A 1 202 ? 1.577 -7.356 17.153 1.00 61.34 202 GLU A C 1
ATOM 1520 O O . GLU A 1 202 ? 2.644 -7.893 17.457 1.00 61.34 202 GLU A O 1
ATOM 1525 N N . VAL A 1 203 ? 0.476 -8.061 16.899 1.00 60.75 203 VAL A N 1
ATOM 1526 C CA . VAL A 1 203 ? 0.444 -9.531 16.807 1.00 60.75 203 VAL A CA 1
ATOM 1527 C C . VAL A 1 203 ? -0.313 -9.905 15.538 1.00 60.75 203 VAL A C 1
ATOM 1529 O O . VAL A 1 203 ? -1.382 -9.334 15.314 1.00 60.75 203 VAL A O 1
ATOM 1532 N N . ALA A 1 204 ? 0.237 -10.826 14.739 1.00 59.03 204 ALA A N 1
ATOM 1533 C CA . ALA A 1 204 ? -0.418 -11.439 13.579 1.00 59.03 204 ALA A CA 1
ATOM 1534 C C . ALA A 1 204 ? -0.368 -12.965 13.649 1.00 59.03 204 ALA A C 1
ATOM 1536 O O . ALA A 1 204 ? 0.584 -13.483 14.279 1.00 59.03 204 ALA A O 1
#

Sequence (204 aa):
MSTFAVAAVFMLGGAAARAQQVVKLGEGETLTISGFINGTLFNDVGLFSSFGLGQNAEIAAAPGVAVTSQPGVDRGIFDGDVRNTRLNFTFNAPAVLGKWAPRATIEADFFGAFNGGTPFGDEQPQFRVRHAFVDLSNGRTTLRIGQYWAPLFGETAAFIPVSVTHIAFPVGLGASMIGWRFPGVFLFHDLTPTNPLKLQLEVA

Radius of gyration: 21.75 Å; chains: 1; bounding box: 55×46×61 Å

Secondary structure (DSSP, 8-state):
------------------S-EEEE-SSS-EEEEEEE---EEEEESS--EETTSS-TTTS-EESSS-TT-PPPTT--EEEEE-TT-EEEEEEE---SBTTBEEEEEEEEESBPPP---STTSTT-PBPEEEEEEEEEE-SSEEEEEEEEEPTTTSTT-TTS---TTS-SS----TTS-TT-EEEEEEEEEES-TTSSS--EEEE-

pLDDT: mean 72.27, std 18.87, range [33.88, 97.5]